Protein AF-A0A352BE02-F1 (afdb_monomer_lite)

Sequence (285 aa):
EEIKTFVRAQKMEMIRLIGDGRITKMGDPVPHNTAPSDVALRLFGINKWANEHKVDIIIHVHFNDSAPRSFWAPGEYNGFTIYTPERQYSNSQASLDIANHVFKRLSKMFPVSNLPGEDQGIVEEQELIAIGSSNTVDGASMLVEYGYIYEPQFRAPAVRAMVLKELAFQTYLGLADFFGESSLVVGPHQSTLLPYSGNSPVSKTTLANTEVLAFQAGLLAKGYYPPENYSRNDCPLSGFFGSCTKTALAEFQREFGINGESGVVGSETRAQLRKLYEPSFVSKI

Foldseek 3Di:
DVLVVLVVVLVVVLVVCVVVVLDPDDDDLADDDDDDPVRLSVLSVVLQVCVVVVPAEAEAEAADAADDDDPVRLHDKKWKAKEAAAPSAQQGPVQVLLVVLLCVLLVLAIDFMPRRSRNVRYHHDQCDSNRQHSNSHNHHYMYMNGIHCSALQNPDVQSVVQVVVFSVLSSVCSNCVSVVNNVVNDDPQSGPLDDQPADDKDAADPHADSNLLSVLVLLSSVPLPQHPPDDCRRPPSNSGRDPRVLNSLVVQCVVVVPPPQRRMCDPVNSVVSNVVRPPPCPPPD

Structure (mmCIF, N/CA/C/O backbone):
data_AF-A0A352BE02-F1
#
_entry.id   AF-A0A352BE02-F1
#
loop_
_atom_site.group_PDB
_atom_site.id
_atom_site.type_symbol
_atom_site.label_atom_id
_atom_site.label_alt_id
_atom_site.label_comp_id
_atom_site.label_asym_id
_atom_site.label_entity_id
_atom_site.label_seq_id
_atom_site.pdbx_PDB_ins_code
_atom_site.Cartn_x
_atom_site.Cartn_y
_atom_site.Cartn_z
_atom_site.occupancy
_atom_site.B_iso_or_equiv
_atom_site.auth_seq_id
_atom_site.auth_comp_id
_atom_site.auth_asym_id
_atom_site.auth_atom_id
_atom_site.pdbx_PDB_model_num
ATOM 1 N N . GLU A 1 1 ? 30.531 7.383 -13.884 1.00 92.75 1 GLU A N 1
ATOM 2 C CA . GLU A 1 1 ? 30.457 7.187 -15.349 1.00 92.75 1 GLU A CA 1
ATOM 3 C C . GLU A 1 1 ? 29.781 5.876 -15.741 1.00 92.75 1 GLU A C 1
ATOM 5 O O . GLU A 1 1 ? 28.883 5.928 -16.567 1.00 92.75 1 GLU A O 1
ATOM 10 N N . GLU A 1 2 ? 30.080 4.740 -15.103 1.00 96.44 2 GLU A N 1
ATOM 11 C CA . GLU A 1 2 ? 29.460 3.440 -15.439 1.00 96.44 2 GLU A CA 1
ATOM 12 C C . GLU A 1 2 ? 27.924 3.437 -15.489 1.00 96.44 2 GLU A C 1
ATOM 14 O O . GLU A 1 2 ? 27.350 2.986 -16.476 1.00 96.44 2 GLU A O 1
ATOM 19 N N . ILE A 1 3 ? 27.247 3.997 -14.475 1.00 97.62 3 ILE A N 1
ATOM 20 C CA . ILE A 1 3 ? 25.774 4.078 -14.458 1.00 97.62 3 ILE A CA 1
ATOM 21 C C . ILE A 1 3 ? 25.261 4.881 -15.663 1.00 97.62 3 ILE A C 1
ATOM 23 O O . ILE A 1 3 ? 24.296 4.486 -16.305 1.00 97.62 3 ILE A O 1
ATOM 27 N N . LYS A 1 4 ? 25.927 5.984 -16.033 1.00 97.56 4 LYS A N 1
ATOM 28 C CA . LYS A 1 4 ? 25.523 6.787 -17.198 1.00 97.56 4 LYS A CA 1
ATOM 29 C C . LYS A 1 4 ? 25.669 5.992 -18.496 1.00 97.56 4 LYS A C 1
ATOM 31 O O . LYS A 1 4 ? 24.807 6.100 -19.363 1.00 97.56 4 LYS A O 1
ATOM 36 N N . THR A 1 5 ? 26.737 5.205 -18.631 1.00 98.12 5 THR A N 1
ATOM 37 C CA . THR A 1 5 ? 26.951 4.324 -19.788 1.00 98.12 5 THR A CA 1
ATOM 38 C C . THR A 1 5 ? 25.873 3.247 -19.870 1.00 98.12 5 THR A C 1
ATOM 40 O O . THR A 1 5 ? 25.283 3.078 -20.933 1.00 98.12 5 THR A O 1
ATOM 43 N N . PHE A 1 6 ? 25.554 2.596 -18.748 1.00 98.00 6 PHE A N 1
ATOM 44 C CA . PHE A 1 6 ? 24.456 1.632 -18.645 1.00 98.00 6 PHE A CA 1
ATOM 45 C C . PHE A 1 6 ? 23.116 2.239 -19.086 1.00 98.00 6 PHE A C 1
ATOM 47 O O . PHE A 1 6 ? 22.461 1.708 -19.979 1.00 98.00 6 PHE A O 1
ATOM 54 N N . VAL A 1 7 ? 22.755 3.409 -18.546 1.00 97.31 7 VAL A N 1
ATOM 55 C CA . VAL A 1 7 ? 21.510 4.110 -18.904 1.00 97.31 7 VAL A CA 1
ATOM 56 C C . VAL A 1 7 ? 21.465 4.460 -20.387 1.00 97.31 7 VAL A C 1
ATOM 58 O O . VAL A 1 7 ? 20.438 4.271 -21.032 1.00 97.31 7 VAL A O 1
ATOM 61 N N . ARG A 1 8 ? 22.567 4.972 -20.951 1.00 97.81 8 ARG A N 1
ATOM 62 C CA . ARG A 1 8 ? 22.637 5.298 -22.384 1.00 97.81 8 ARG A CA 1
ATOM 63 C C . ARG A 1 8 ? 22.448 4.057 -23.248 1.00 97.81 8 ARG A C 1
ATOM 65 O O . ARG A 1 8 ? 21.691 4.126 -24.207 1.00 97.81 8 ARG A O 1
ATOM 72 N N . ALA A 1 9 ? 23.105 2.949 -22.907 1.00 98.12 9 ALA A N 1
ATOM 73 C CA . ALA A 1 9 ? 22.975 1.695 -23.642 1.00 98.12 9 ALA A CA 1
ATOM 74 C C . ALA A 1 9 ? 21.525 1.189 -23.638 1.00 98.12 9 ALA A C 1
ATOM 76 O O . ALA A 1 9 ? 20.971 0.949 -24.707 1.00 98.12 9 ALA A O 1
ATOM 77 N N . GLN A 1 10 ? 20.885 1.137 -22.465 1.00 97.56 10 GLN A N 1
ATOM 78 C CA . GLN A 1 10 ? 19.504 0.659 -22.338 1.00 97.56 10 GLN A CA 1
ATOM 79 C C . GLN A 1 10 ? 18.496 1.568 -23.046 1.00 97.56 10 GLN A C 1
ATOM 81 O O . GLN A 1 10 ? 17.611 1.095 -23.755 1.00 97.56 10 GLN A O 1
ATOM 86 N N . LYS A 1 11 ? 18.669 2.892 -22.959 1.00 96.94 11 LYS A N 1
ATOM 87 C CA . LYS A 1 11 ? 17.822 3.834 -23.704 1.00 96.94 11 LYS A CA 1
ATOM 88 C C . LYS A 1 11 ? 17.999 3.717 -25.218 1.00 96.94 11 LYS A C 1
ATOM 90 O O . LYS A 1 11 ? 17.011 3.808 -25.939 1.00 96.94 11 LYS A O 1
ATOM 95 N N . MET A 1 12 ? 19.224 3.517 -25.712 1.00 98.00 12 MET A N 1
ATOM 96 C CA . MET A 1 12 ? 19.463 3.298 -27.145 1.00 98.00 12 MET A CA 1
ATOM 97 C C . MET A 1 12 ? 18.836 1.989 -27.628 1.00 98.00 12 MET A C 1
ATOM 99 O O . MET A 1 12 ? 18.230 1.974 -28.697 1.00 98.00 12 MET A O 1
ATOM 103 N N . GLU A 1 13 ? 18.929 0.919 -26.837 1.00 97.56 13 GLU A N 1
ATOM 104 C CA . GLU A 1 13 ? 18.277 -0.349 -27.166 1.00 97.56 13 GLU A CA 1
ATOM 105 C C . GLU A 1 13 ? 16.752 -0.211 -27.159 1.00 97.56 13 GLU A C 1
ATOM 107 O O . GLU A 1 13 ? 16.101 -0.647 -28.102 1.00 97.56 13 GLU A O 1
ATOM 112 N N . MET A 1 14 ? 16.171 0.478 -26.173 1.00 97.00 14 MET A N 1
ATOM 113 C CA . MET A 1 14 ? 14.732 0.750 -26.148 1.00 97.00 14 MET A CA 1
ATOM 114 C C . MET A 1 14 ? 14.275 1.556 -27.375 1.00 97.00 14 MET A C 1
ATOM 116 O O . MET A 1 14 ? 13.280 1.207 -28.005 1.00 97.00 14 MET A O 1
ATOM 120 N N . ILE A 1 15 ? 15.030 2.587 -27.780 1.00 97.38 15 ILE A N 1
ATOM 121 C CA . ILE A 1 15 ? 14.758 3.343 -29.017 1.00 97.38 15 ILE A CA 1
ATOM 122 C C . ILE A 1 15 ? 14.768 2.415 -30.237 1.00 97.38 15 ILE A C 1
ATOM 124 O O . ILE A 1 15 ? 13.888 2.523 -31.090 1.00 97.38 15 ILE A O 1
ATOM 128 N N . ARG A 1 16 ? 15.733 1.492 -30.316 1.00 98.19 16 ARG A N 1
ATOM 129 C CA . ARG A 1 16 ? 15.810 0.506 -31.399 1.00 98.19 16 ARG A CA 1
ATOM 130 C C . ARG A 1 16 ? 14.604 -0.436 -31.387 1.00 98.19 16 ARG A C 1
ATOM 132 O O . ARG A 1 16 ? 13.980 -0.620 -32.423 1.00 98.19 16 ARG A O 1
ATOM 139 N N . LEU A 1 17 ? 14.233 -0.980 -30.226 1.00 97.19 17 LEU A N 1
ATOM 140 C CA . LEU A 1 17 ? 13.072 -1.865 -30.074 1.00 97.19 17 LEU A CA 1
ATOM 141 C C . LEU A 1 17 ? 11.760 -1.177 -30.473 1.00 97.19 17 LEU A C 1
ATOM 143 O O . LEU A 1 17 ? 10.910 -1.815 -31.094 1.00 97.19 17 LEU A O 1
ATOM 147 N N . ILE A 1 18 ? 11.614 0.113 -30.161 1.00 96.50 18 ILE A N 1
ATOM 148 C CA . ILE A 1 18 ? 10.473 0.924 -30.599 1.00 96.50 18 ILE A CA 1
ATOM 149 C C . ILE A 1 18 ? 10.510 1.153 -32.114 1.00 96.50 18 ILE A C 1
ATOM 151 O O . ILE A 1 18 ? 9.498 0.968 -32.785 1.00 96.50 18 ILE A O 1
ATOM 155 N N . GLY A 1 19 ? 11.672 1.515 -32.668 1.00 97.19 19 GLY A N 1
ATOM 156 C CA . GLY A 1 19 ? 11.852 1.715 -34.111 1.00 97.19 19 GLY A CA 1
ATOM 157 C C . GLY A 1 19 ? 11.564 0.459 -34.939 1.00 97.19 19 GLY A C 1
ATOM 158 O O . GLY A 1 19 ? 11.000 0.557 -36.026 1.00 97.19 19 GLY A O 1
ATOM 159 N N . ASP A 1 20 ? 11.875 -0.713 -34.386 1.00 97.38 20 ASP A N 1
ATOM 160 C CA . ASP A 1 20 ? 11.613 -2.021 -34.994 1.00 97.38 20 ASP A CA 1
ATOM 161 C C . ASP A 1 20 ? 10.167 -2.513 -34.776 1.00 97.38 20 ASP A C 1
ATOM 163 O O . ASP A 1 20 ? 9.810 -3.601 -35.229 1.00 97.38 20 ASP A O 1
ATOM 167 N N . GLY A 1 21 ? 9.331 -1.763 -34.047 1.00 96.00 21 GLY A N 1
ATOM 168 C CA . GLY A 1 21 ? 7.953 -2.150 -33.723 1.00 96.00 21 GLY A CA 1
ATOM 169 C C . GLY A 1 21 ? 7.837 -3.328 -32.747 1.00 96.00 21 GLY A C 1
ATOM 170 O O . GLY A 1 21 ? 6.772 -3.932 -32.641 1.00 96.00 21 GLY A O 1
ATOM 171 N N . ARG A 1 22 ? 8.920 -3.674 -32.036 1.00 95.62 22 ARG A N 1
ATOM 172 C CA . ARG A 1 22 ? 8.935 -4.744 -31.022 1.00 95.62 22 ARG A CA 1
ATOM 173 C C . ARG A 1 22 ? 8.374 -4.289 -29.679 1.00 95.62 22 ARG A C 1
ATOM 175 O O . ARG A 1 22 ? 7.919 -5.129 -28.912 1.00 95.62 22 ARG A O 1
ATOM 182 N N . ILE A 1 23 ? 8.445 -2.988 -29.400 1.00 95.94 23 ILE A N 1
ATOM 183 C CA . ILE A 1 23 ? 7.837 -2.338 -28.239 1.00 95.94 23 ILE A CA 1
ATOM 184 C C . ILE A 1 23 ? 7.059 -1.119 -28.729 1.00 95.94 23 ILE A C 1
ATOM 186 O O . ILE A 1 23 ? 7.510 -0.381 -29.601 1.00 95.94 23 ILE A O 1
ATOM 190 N N . THR A 1 24 ? 5.891 -0.894 -28.150 1.00 95.56 24 THR A N 1
ATOM 191 C CA . THR A 1 24 ? 5.055 0.279 -28.395 1.00 95.56 24 THR A CA 1
ATOM 192 C C . THR A 1 24 ? 5.055 1.178 -27.170 1.00 95.56 24 THR A C 1
ATOM 194 O O . THR A 1 24 ? 4.962 0.695 -26.039 1.00 95.56 24 THR A O 1
ATOM 197 N N . LYS A 1 25 ? 5.168 2.493 -27.392 1.00 93.06 25 LYS A N 1
ATOM 198 C CA . LYS A 1 25 ? 5.059 3.468 -26.310 1.00 93.06 25 LYS A CA 1
ATOM 199 C C . LYS A 1 25 ? 3.604 3.559 -25.861 1.00 93.06 25 LYS A C 1
ATOM 201 O O . LYS A 1 25 ? 2.735 3.903 -26.662 1.00 93.06 25 LYS A O 1
ATOM 206 N N . MET A 1 26 ? 3.367 3.275 -24.591 1.00 91.56 26 MET A N 1
ATOM 207 C CA . MET A 1 26 ? 2.056 3.380 -23.967 1.00 91.56 26 MET A CA 1
ATOM 208 C C . MET A 1 26 ? 1.836 4.801 -23.436 1.00 91.56 26 MET A C 1
ATOM 210 O O . MET A 1 26 ? 2.786 5.530 -23.140 1.00 91.56 26 MET A O 1
ATOM 214 N N . GLY A 1 27 ? 0.570 5.218 -23.374 1.00 82.56 27 GLY A N 1
ATOM 215 C CA . GLY A 1 27 ? 0.199 6.430 -22.648 1.00 82.56 27 GLY A CA 1
ATOM 216 C C . GLY A 1 27 ? 0.414 6.225 -21.152 1.00 82.56 27 GLY A C 1
ATOM 217 O O . GLY A 1 27 ? 0.233 5.113 -20.664 1.00 82.56 27 GLY A O 1
ATOM 218 N N . ASP A 1 28 ? 0.799 7.291 -20.459 1.00 82.88 28 ASP A N 1
ATOM 219 C CA . ASP A 1 28 ? 0.986 7.278 -19.011 1.00 82.88 28 ASP A CA 1
ATOM 220 C C . ASP A 1 28 ? -0.395 7.220 -18.323 1.00 82.88 28 ASP A C 1
ATOM 222 O O . ASP A 1 28 ? -1.196 8.145 -18.528 1.00 82.88 28 ASP A O 1
ATOM 226 N N . PRO A 1 29 ? -0.733 6.136 -17.597 1.00 82.06 29 PRO A N 1
ATOM 227 C CA . PRO A 1 29 ? -2.024 6.020 -16.932 1.00 82.06 29 PRO A CA 1
ATOM 228 C C . PRO A 1 29 ? -2.157 6.993 -15.754 1.00 82.06 29 PRO A C 1
ATOM 230 O O . PRO A 1 29 ? -3.284 7.370 -15.426 1.00 82.06 29 PRO A O 1
ATOM 233 N N . VAL A 1 30 ? -1.042 7.415 -15.139 1.00 87.81 30 VAL A N 1
ATOM 234 C CA . VAL A 1 30 ? -1.029 8.275 -13.949 1.00 87.81 30 VAL A CA 1
ATOM 235 C C . VAL A 1 30 ? 0.107 9.299 -14.049 1.00 87.81 30 VAL A C 1
ATOM 237 O O . VAL A 1 30 ? 1.267 8.922 -14.050 1.00 87.81 30 VAL A O 1
ATOM 240 N N . PRO A 1 31 ? -0.160 10.618 -14.056 1.00 85.88 3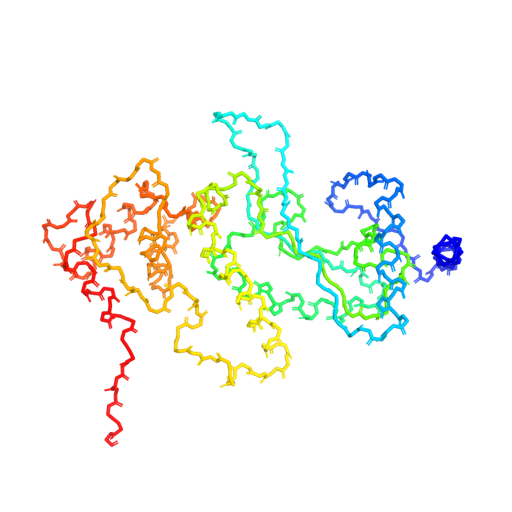1 PRO A N 1
ATOM 241 C CA . PRO A 1 31 ? 0.904 11.609 -14.205 1.00 85.88 31 PRO A CA 1
ATOM 242 C C . PRO A 1 31 ? 1.970 11.544 -13.099 1.00 85.88 31 PRO A C 1
ATOM 244 O O . PRO A 1 31 ? 1.689 11.830 -11.933 1.00 85.88 31 PRO A O 1
ATOM 247 N N . HIS A 1 32 ? 3.223 11.288 -13.484 1.00 86.19 32 HIS A N 1
ATOM 248 C CA . HIS A 1 32 ? 4.361 11.268 -12.558 1.00 86.19 32 HIS A CA 1
ATOM 249 C C . HIS A 1 32 ? 5.182 12.558 -12.575 1.00 86.19 32 HIS A C 1
ATOM 251 O O . HIS A 1 32 ? 5.441 13.171 -13.615 1.00 86.19 32 HIS A O 1
ATOM 257 N N . ASN A 1 33 ? 5.694 12.944 -11.404 1.00 86.50 33 ASN A N 1
ATOM 258 C CA . ASN A 1 33 ? 6.677 14.020 -11.316 1.00 86.50 33 ASN A CA 1
ATOM 259 C C . ASN A 1 33 ? 8.012 13.587 -11.931 1.00 86.50 33 ASN A C 1
ATOM 261 O O . ASN A 1 33 ? 8.505 12.482 -11.706 1.00 86.50 33 ASN A O 1
ATOM 265 N N . THR A 1 34 ? 8.663 14.503 -12.648 1.00 89.88 34 THR A N 1
ATOM 266 C CA . THR A 1 34 ? 10.017 14.250 -13.149 1.00 89.88 34 THR A CA 1
ATOM 267 C C . THR A 1 34 ? 11.005 14.188 -11.984 1.00 89.88 34 THR A C 1
ATOM 269 O O . THR A 1 34 ? 11.184 15.165 -11.255 1.00 89.88 34 THR A O 1
ATOM 272 N N . ALA A 1 35 ? 11.681 13.049 -11.828 1.00 90.44 35 ALA A N 1
ATOM 273 C CA . ALA A 1 35 ? 12.722 12.891 -10.820 1.00 90.44 35 ALA A CA 1
ATOM 274 C C . ALA A 1 35 ? 13.916 13.832 -11.101 1.00 90.44 35 ALA A C 1
ATOM 276 O O . ALA A 1 35 ? 14.366 13.922 -12.251 1.00 90.44 35 ALA A O 1
ATOM 277 N N . PRO A 1 36 ? 14.492 14.486 -10.071 1.00 95.81 36 PRO A N 1
ATOM 278 C CA . PRO A 1 36 ? 15.758 15.200 -10.203 1.00 95.81 36 PRO A CA 1
ATOM 279 C C . PRO A 1 36 ? 16.851 14.306 -10.800 1.00 95.81 36 PRO A C 1
ATOM 281 O O . PRO A 1 36 ? 16.873 13.094 -10.583 1.00 95.81 36 PRO A O 1
ATOM 284 N N . SER A 1 37 ? 17.777 14.893 -11.559 1.00 94.38 37 SER A N 1
ATOM 285 C CA . SER A 1 37 ? 18.753 14.130 -12.349 1.00 94.38 37 SER A CA 1
ATOM 286 C C . SER A 1 37 ? 19.671 13.239 -11.505 1.00 94.38 37 SER A C 1
ATOM 288 O O . SER A 1 37 ? 20.035 12.146 -11.942 1.00 94.38 37 SER A O 1
ATOM 290 N N . ASP A 1 38 ? 20.026 13.665 -10.293 1.00 96.06 38 ASP A N 1
ATOM 291 C CA . ASP A 1 38 ? 20.815 12.873 -9.353 1.00 96.06 38 ASP A CA 1
ATOM 292 C C . ASP A 1 38 ? 20.005 11.711 -8.758 1.00 96.06 38 ASP A C 1
ATOM 294 O O . ASP A 1 38 ? 20.529 10.603 -8.645 1.00 96.06 38 ASP A O 1
ATOM 298 N N . VAL A 1 39 ? 18.722 11.931 -8.449 1.00 95.75 39 VAL A N 1
ATOM 299 C CA . VAL A 1 39 ? 17.790 10.889 -7.990 1.00 95.75 39 VAL A CA 1
ATOM 300 C C . VAL A 1 39 ? 17.576 9.850 -9.086 1.00 95.75 39 VAL A C 1
ATOM 302 O O . VAL A 1 39 ? 17.736 8.658 -8.836 1.00 95.75 39 VAL A O 1
ATOM 305 N N . ALA A 1 40 ? 17.309 10.289 -10.318 1.00 96.75 40 ALA A N 1
ATOM 306 C CA . ALA A 1 40 ? 17.176 9.406 -11.471 1.00 96.75 40 ALA A CA 1
ATOM 307 C C . ALA A 1 40 ? 18.443 8.560 -11.678 1.00 96.75 40 ALA A C 1
ATOM 309 O O . ALA A 1 40 ? 18.358 7.350 -11.878 1.00 96.75 40 ALA A O 1
ATOM 310 N N . LEU A 1 41 ? 19.630 9.171 -11.569 1.00 97.06 41 LEU A N 1
ATOM 311 C CA . LEU A 1 41 ? 20.896 8.447 -11.686 1.00 97.06 41 LEU A CA 1
ATOM 312 C C . LEU A 1 41 ? 21.074 7.406 -10.569 1.00 97.06 41 LEU A C 1
ATOM 314 O O . LEU A 1 41 ? 21.583 6.321 -10.838 1.00 97.06 41 LEU A O 1
ATOM 318 N N . ARG A 1 42 ? 20.646 7.702 -9.335 1.00 97.50 42 ARG A N 1
ATOM 319 C CA . ARG A 1 42 ? 20.666 6.732 -8.226 1.00 97.50 42 ARG A CA 1
ATOM 320 C C . ARG A 1 42 ? 19.701 5.574 -8.463 1.00 97.50 42 ARG A C 1
ATOM 322 O O . ARG A 1 42 ? 20.106 4.438 -8.255 1.00 97.50 42 ARG A O 1
ATOM 329 N N . LEU A 1 43 ? 18.482 5.840 -8.939 1.00 97.56 43 LEU A N 1
ATOM 330 C CA . LEU A 1 43 ? 17.502 4.798 -9.268 1.00 97.56 43 LEU A CA 1
ATOM 331 C C . LEU A 1 43 ? 18.032 3.859 -10.360 1.00 97.56 43 LEU A C 1
ATOM 333 O O . LEU A 1 43 ? 18.053 2.649 -10.171 1.00 97.56 43 LEU A O 1
ATOM 337 N N . PHE A 1 44 ? 18.596 4.399 -11.443 1.00 98.38 44 PHE A N 1
ATOM 338 C CA . PHE A 1 44 ? 19.266 3.561 -12.443 1.00 98.38 44 PHE A CA 1
ATOM 339 C C . PHE A 1 44 ? 20.490 2.820 -11.887 1.00 98.38 44 PHE A C 1
ATOM 341 O O . PHE A 1 44 ? 20.809 1.723 -12.342 1.00 98.38 44 PHE A O 1
ATOM 348 N N . GLY A 1 45 ? 21.188 3.409 -10.914 1.00 98.25 45 GLY A N 1
ATOM 349 C CA . GLY A 1 45 ? 22.266 2.748 -10.185 1.00 98.25 45 GLY A CA 1
ATOM 350 C C . GLY A 1 45 ? 21.784 1.537 -9.388 1.00 98.25 45 GLY A C 1
ATOM 351 O O . GLY A 1 45 ? 22.455 0.510 -9.412 1.00 98.25 45 GLY A O 1
ATOM 352 N N . ILE A 1 46 ? 20.619 1.637 -8.739 1.00 98.12 46 ILE A N 1
ATOM 353 C CA . ILE A 1 46 ? 19.966 0.522 -8.037 1.00 98.12 46 ILE A CA 1
ATOM 354 C C . ILE A 1 46 ? 19.621 -0.587 -9.033 1.00 98.12 46 ILE A C 1
ATOM 356 O O . ILE A 1 46 ? 19.989 -1.732 -8.790 1.00 98.12 46 ILE A O 1
ATOM 360 N N . ASN A 1 47 ? 19.021 -0.248 -10.178 1.00 98.50 47 ASN A N 1
ATOM 361 C CA . ASN A 1 47 ? 18.685 -1.219 -11.225 1.00 98.50 47 ASN A CA 1
ATOM 362 C C . ASN A 1 47 ? 19.932 -1.964 -11.726 1.00 98.50 47 ASN A C 1
ATOM 364 O O . ASN A 1 47 ? 19.975 -3.192 -11.726 1.00 98.50 47 ASN A O 1
ATOM 368 N N . LYS A 1 48 ? 20.992 -1.218 -12.073 1.00 98.38 48 LYS A N 1
ATOM 369 C CA . LYS A 1 48 ? 22.277 -1.799 -12.489 1.00 98.38 48 LYS A CA 1
ATOM 370 C C . LYS A 1 48 ? 22.839 -2.730 -11.414 1.00 98.38 48 LYS A C 1
ATOM 372 O O . LYS A 1 48 ? 23.232 -3.850 -11.723 1.00 98.38 48 LYS A O 1
ATOM 377 N N . TRP A 1 49 ? 22.882 -2.266 -10.165 1.00 98.56 49 TRP A N 1
ATOM 378 C CA . TRP A 1 49 ? 23.409 -3.046 -9.050 1.00 98.56 49 TRP A CA 1
ATOM 379 C C . TRP A 1 49 ? 22.607 -4.335 -8.841 1.00 98.56 49 TRP A C 1
ATOM 381 O O . TRP A 1 49 ? 23.210 -5.393 -8.679 1.00 98.56 49 TRP A O 1
ATOM 391 N N . ALA A 1 50 ? 21.275 -4.267 -8.908 1.00 98.44 50 ALA A N 1
ATOM 392 C CA . ALA A 1 50 ? 20.394 -5.423 -8.772 1.00 98.44 50 ALA A CA 1
ATOM 393 C C . ALA A 1 50 ? 20.683 -6.485 -9.845 1.00 98.44 50 ALA A C 1
ATOM 395 O O . ALA A 1 50 ? 20.851 -7.658 -9.506 1.00 98.44 50 ALA A O 1
ATOM 396 N N . ASN A 1 51 ? 20.844 -6.075 -11.107 1.00 98.38 51 ASN A N 1
ATOM 397 C CA . ASN A 1 51 ? 21.189 -6.989 -12.198 1.00 98.38 51 ASN A CA 1
ATOM 398 C C . ASN A 1 51 ? 22.584 -7.611 -11.995 1.00 98.38 51 ASN A C 1
ATOM 400 O O . ASN A 1 51 ? 22.753 -8.823 -12.125 1.00 98.38 51 ASN A O 1
ATOM 404 N N . GLU A 1 52 ? 23.587 -6.813 -11.607 1.00 98.38 52 GLU A N 1
ATOM 405 C CA . GLU A 1 52 ? 24.958 -7.296 -11.359 1.00 98.38 52 GLU A CA 1
ATOM 406 C C . GLU A 1 52 ? 25.039 -8.314 -10.215 1.00 98.38 52 GLU A C 1
ATOM 408 O O . GLU A 1 52 ? 25.892 -9.204 -10.232 1.00 98.38 52 GLU A O 1
ATOM 413 N N . HIS A 1 53 ? 24.133 -8.205 -9.244 1.00 98.44 53 HIS A N 1
ATOM 414 C CA . HIS A 1 53 ? 24.060 -9.091 -8.084 1.00 98.44 53 HIS A CA 1
ATOM 415 C C . HIS A 1 53 ? 22.989 -10.174 -8.224 1.00 98.44 53 HIS A C 1
ATOM 417 O O . HIS A 1 53 ? 22.804 -10.949 -7.288 1.00 98.44 53 HIS A O 1
ATOM 423 N N . LYS A 1 54 ? 22.329 -10.267 -9.389 1.00 98.00 54 LYS A N 1
ATOM 424 C CA . LYS A 1 54 ? 21.290 -11.263 -9.689 1.00 98.00 54 LYS A CA 1
ATOM 425 C C . LYS A 1 54 ? 20.183 -11.282 -8.630 1.00 98.00 54 LYS A C 1
ATOM 427 O O . LYS A 1 54 ? 19.806 -12.340 -8.140 1.00 98.00 54 LYS A O 1
ATOM 432 N N . VAL A 1 55 ? 19.710 -10.101 -8.241 1.00 98.38 55 VAL A N 1
ATOM 433 C CA . VAL A 1 55 ? 18.590 -9.968 -7.304 1.00 98.38 55 VAL A CA 1
ATOM 434 C C . VAL A 1 55 ? 17.305 -10.438 -7.988 1.00 98.38 55 VAL A C 1
ATOM 436 O O . VAL A 1 55 ? 16.934 -9.898 -9.027 1.00 98.38 55 VAL A O 1
ATOM 439 N N . ASP A 1 56 ? 16.617 -11.415 -7.394 1.00 98.12 56 ASP A N 1
ATOM 440 C CA . ASP A 1 56 ? 15.400 -11.999 -7.974 1.00 98.12 56 ASP A CA 1
ATOM 441 C C . ASP A 1 56 ? 14.179 -11.071 -7.875 1.00 98.12 56 ASP A C 1
ATOM 443 O O . ASP A 1 56 ? 13.377 -11.001 -8.808 1.00 98.12 56 ASP A O 1
ATOM 447 N N . ILE A 1 57 ? 14.027 -10.371 -6.741 1.00 98.12 57 ILE A N 1
ATOM 448 C CA . ILE A 1 57 ? 12.872 -9.513 -6.443 1.00 98.12 57 ILE A CA 1
ATOM 449 C C . ILE A 1 57 ? 13.338 -8.169 -5.870 1.00 98.12 57 ILE A C 1
ATOM 451 O O . ILE A 1 57 ? 14.037 -8.120 -4.856 1.00 98.12 57 ILE A O 1
ATOM 455 N N . ILE A 1 58 ? 12.891 -7.072 -6.482 1.00 98.38 58 ILE A N 1
ATOM 456 C CA . ILE A 1 58 ? 13.124 -5.694 -6.049 1.00 98.38 58 ILE A CA 1
ATOM 457 C C . ILE A 1 58 ? 11.784 -5.070 -5.641 1.00 98.38 58 ILE A C 1
ATOM 459 O O . ILE A 1 58 ? 10.855 -4.980 -6.440 1.00 98.38 58 ILE A O 1
ATOM 463 N N . ILE A 1 59 ? 11.680 -4.604 -4.396 1.00 98.44 59 ILE A N 1
ATOM 464 C CA . ILE A 1 59 ? 10.473 -3.937 -3.890 1.00 98.44 59 ILE A CA 1
ATOM 465 C C . ILE A 1 59 ? 10.828 -2.512 -3.488 1.00 98.44 59 ILE A C 1
ATOM 467 O O . ILE A 1 59 ? 11.531 -2.289 -2.501 1.00 98.44 59 ILE A O 1
ATOM 471 N N . HIS A 1 60 ? 10.310 -1.544 -4.235 1.00 98.44 60 HIS A N 1
ATOM 472 C CA . HIS A 1 60 ? 10.386 -0.136 -3.875 1.00 98.44 60 HIS A CA 1
ATOM 473 C C . HIS A 1 60 ? 9.256 0.208 -2.900 1.00 98.44 60 HIS A C 1
ATOM 475 O O . HIS A 1 60 ? 8.081 -0.002 -3.190 1.00 98.44 60 HIS A O 1
ATOM 481 N N . VAL A 1 61 ? 9.621 0.724 -1.725 1.00 98.00 61 VAL A N 1
ATOM 482 C CA . VAL A 1 61 ? 8.685 1.102 -0.656 1.00 98.00 61 VAL A CA 1
ATOM 483 C C . VAL A 1 61 ? 8.485 2.607 -0.677 1.00 98.00 61 VAL A C 1
ATOM 485 O O . VAL A 1 61 ? 9.427 3.353 -0.406 1.00 98.00 61 VAL A O 1
ATOM 488 N N . HIS A 1 62 ? 7.275 3.043 -1.000 1.00 97.75 62 HIS A N 1
ATOM 489 C CA . HIS A 1 62 ? 6.931 4.447 -1.148 1.00 97.75 62 HIS A CA 1
ATOM 490 C C . HIS A 1 62 ? 5.661 4.813 -0.360 1.00 97.75 62 HIS A C 1
ATOM 492 O O . HIS A 1 62 ? 4.892 3.951 0.077 1.00 97.75 62 HIS A O 1
ATOM 498 N N . PHE A 1 63 ? 5.493 6.117 -0.136 1.00 97.00 63 PHE A N 1
ATOM 499 C CA . PHE A 1 63 ? 4.271 6.726 0.377 1.00 97.00 63 PHE A CA 1
ATOM 500 C C . PHE A 1 63 ? 3.988 7.983 -0.436 1.00 97.00 63 PHE A C 1
ATOM 502 O O . PHE A 1 63 ? 4.858 8.853 -0.559 1.00 97.00 63 PHE A O 1
ATOM 509 N N . ASN A 1 64 ? 2.759 8.091 -0.922 1.00 94.06 64 ASN A N 1
ATOM 510 C CA . ASN A 1 64 ? 2.357 9.110 -1.867 1.00 94.06 64 ASN A CA 1
ATOM 511 C C . ASN A 1 64 ? 2.095 10.451 -1.152 1.00 94.06 64 ASN A C 1
ATOM 513 O O . ASN A 1 64 ? 1.954 10.535 0.075 1.00 94.06 64 ASN A O 1
ATOM 517 N N . ASP A 1 65 ? 2.030 11.532 -1.918 1.00 92.19 65 ASP A N 1
ATOM 518 C CA . ASP A 1 65 ? 1.629 12.859 -1.458 1.00 92.19 65 ASP A CA 1
ATOM 519 C C . ASP A 1 65 ? 0.810 13.540 -2.555 1.00 92.19 65 ASP A C 1
ATOM 521 O O . ASP A 1 65 ? 1.003 13.303 -3.741 1.00 92.19 65 ASP A O 1
ATOM 525 N N . SER A 1 66 ? -0.108 14.413 -2.158 1.00 88.81 66 SER A N 1
ATOM 526 C CA . SER A 1 66 ? -0.925 15.190 -3.086 1.00 88.81 66 SER A CA 1
ATOM 527 C C . SER A 1 66 ? -1.079 16.603 -2.548 1.00 88.81 66 SER A C 1
ATOM 529 O O . SER A 1 66 ? -1.385 16.818 -1.372 1.00 88.81 66 SER A O 1
ATOM 531 N N . ALA A 1 67 ? -0.814 17.572 -3.419 1.00 81.94 67 ALA A N 1
ATOM 532 C CA . ALA A 1 67 ? -0.972 18.990 -3.152 1.00 81.94 67 ALA A CA 1
ATOM 533 C C . ALA A 1 67 ? -2.185 19.534 -3.933 1.00 81.94 67 ALA A C 1
ATOM 535 O O . ALA A 1 67 ? -2.478 19.033 -5.015 1.00 81.94 67 ALA A O 1
ATOM 536 N N . PRO A 1 68 ? -2.842 20.604 -3.453 1.00 81.00 68 PRO A N 1
ATOM 537 C CA . PRO A 1 68 ? -2.553 21.335 -2.223 1.00 81.00 68 PRO A CA 1
ATOM 538 C C . PRO A 1 68 ? -3.047 20.599 -0.972 1.00 81.00 68 PRO A C 1
ATOM 540 O O . PRO A 1 68 ? -4.090 19.956 -0.970 1.00 81.00 68 PRO A O 1
ATOM 543 N N . ARG A 1 69 ? -2.314 20.777 0.130 1.00 78.44 69 ARG A N 1
ATOM 544 C CA . ARG A 1 69 ? -2.702 20.300 1.461 1.00 78.44 69 ARG A CA 1
ATOM 545 C C . ARG A 1 69 ? -2.590 21.421 2.480 1.00 78.44 69 ARG A C 1
ATOM 547 O O . ARG A 1 69 ? -1.711 22.278 2.390 1.00 78.44 69 ARG A O 1
ATOM 554 N N . SER A 1 70 ? -3.483 21.420 3.457 1.00 75.25 70 SER A N 1
ATOM 555 C CA . SER A 1 70 ? -3.471 22.365 4.572 1.00 75.25 70 SER A CA 1
ATOM 556 C C . SER A 1 70 ? -3.789 21.649 5.879 1.00 75.25 70 SER A C 1
ATOM 558 O O . SER A 1 70 ? -4.177 20.483 5.889 1.00 75.25 70 SER A O 1
ATOM 560 N N . PHE A 1 71 ? -3.678 22.360 7.001 1.00 68.06 71 PHE A N 1
ATOM 561 C CA . PHE A 1 71 ? -4.097 21.822 8.297 1.00 68.06 71 PHE A CA 1
ATOM 562 C C . PHE A 1 71 ? -5.566 21.351 8.305 1.00 68.06 71 PHE A C 1
ATOM 564 O O . PHE A 1 71 ? -5.910 20.436 9.046 1.00 68.06 71 PHE A O 1
ATOM 571 N N . TRP A 1 72 ? -6.413 21.947 7.460 1.00 72.19 72 TRP A N 1
ATOM 572 C CA . TRP A 1 72 ? -7.849 21.670 7.374 1.00 72.19 72 TRP A CA 1
ATOM 573 C C . TRP A 1 72 ? -8.229 20.753 6.202 1.00 72.19 72 TRP A C 1
ATOM 575 O O . TRP A 1 72 ? -9.377 20.332 6.112 1.00 72.19 72 TRP A O 1
ATOM 585 N N . ALA A 1 73 ? -7.278 20.449 5.313 1.00 74.50 73 ALA A N 1
ATOM 586 C CA . ALA A 1 73 ? -7.468 19.622 4.124 1.00 74.50 73 ALA A CA 1
ATOM 587 C C . ALA A 1 73 ? -6.233 18.717 3.956 1.00 74.50 73 ALA A C 1
ATOM 589 O O . ALA A 1 73 ? -5.244 19.161 3.367 1.00 74.50 73 ALA A O 1
ATOM 590 N N . PRO A 1 74 ? -6.237 17.503 4.540 1.00 72.94 74 PRO A N 1
ATOM 591 C CA . PRO A 1 74 ? -5.057 16.640 4.592 1.00 72.94 74 PRO A CA 1
ATOM 592 C C . PRO A 1 74 ? -4.549 16.239 3.197 1.00 72.94 74 PRO A C 1
ATOM 594 O O . PRO A 1 74 ? -3.338 16.191 3.014 1.00 72.94 74 PRO A O 1
ATOM 597 N N . GLY A 1 75 ? -5.451 16.077 2.228 1.00 83.56 75 GLY A N 1
ATOM 598 C CA . GLY A 1 75 ? -5.202 15.845 0.803 1.00 83.56 75 GLY A CA 1
ATOM 599 C C . GLY A 1 75 ? -6.415 15.142 0.177 1.00 83.56 75 GLY A C 1
ATOM 600 O O . GLY A 1 75 ? -7.295 14.688 0.909 1.00 83.56 75 GLY A O 1
ATOM 601 N N . GLU A 1 76 ? -6.514 15.135 -1.153 1.00 90.31 76 GLU A N 1
ATOM 602 C CA . GLU A 1 76 ? -7.705 14.647 -1.876 1.00 90.31 76 GLU A CA 1
ATOM 603 C C . GLU A 1 76 ? -7.796 13.115 -1.933 1.00 90.31 76 GLU A C 1
ATOM 605 O O . GLU A 1 76 ? -8.891 12.553 -1.881 1.00 90.31 76 GLU A O 1
ATOM 610 N N . TYR A 1 77 ? -6.647 12.447 -2.004 1.00 94.44 77 TYR A N 1
ATOM 611 C CA . TYR A 1 77 ? -6.568 11.024 -2.308 1.00 94.44 77 TYR A CA 1
ATOM 612 C C . TYR A 1 77 ? -6.152 10.200 -1.087 1.00 94.44 77 TYR A C 1
ATOM 614 O O . TYR A 1 77 ? -5.562 10.706 -0.134 1.00 94.44 77 TYR A O 1
ATOM 622 N N . ASN A 1 78 ? -6.498 8.921 -1.072 1.00 95.62 78 ASN A N 1
ATOM 623 C CA . ASN A 1 78 ? -6.073 7.983 -0.041 1.00 95.62 78 ASN A CA 1
ATOM 624 C C . ASN A 1 78 ? -6.056 6.555 -0.583 1.00 95.62 78 ASN A C 1
ATOM 626 O O . ASN A 1 78 ? -6.746 6.260 -1.556 1.00 95.62 78 ASN A O 1
ATOM 630 N N . GLY A 1 79 ? -5.314 5.679 0.090 1.00 97.38 79 GLY A N 1
ATOM 631 C CA . GLY A 1 79 ? -5.192 4.276 -0.288 1.00 97.38 79 GLY A CA 1
ATOM 632 C C . GLY A 1 79 ? -3.905 3.946 -1.028 1.00 97.38 79 GLY A C 1
ATOM 633 O O . GLY A 1 79 ? -3.131 4.822 -1.406 1.00 97.38 79 GLY A O 1
ATOM 634 N N . PHE A 1 80 ? -3.648 2.647 -1.154 1.00 98.62 80 PHE A N 1
ATOM 635 C CA . PHE A 1 80 ? -2.414 2.114 -1.713 1.00 98.62 80 PHE A CA 1
ATOM 636 C C . PHE A 1 80 ? -2.564 1.770 -3.199 1.00 98.62 80 PHE A C 1
ATOM 638 O O . PHE A 1 80 ? -3.654 1.429 -3.663 1.00 98.62 80 PHE A O 1
ATOM 645 N N . THR A 1 81 ? -1.447 1.782 -3.919 1.00 98.62 81 THR A N 1
ATOM 646 C CA . THR A 1 81 ? -1.338 1.254 -5.284 1.00 98.62 81 THR A CA 1
ATOM 647 C C . THR A 1 81 ? -0.018 0.499 -5.462 1.00 98.62 81 THR A C 1
ATOM 649 O O . THR A 1 81 ? 0.950 0.731 -4.728 1.00 98.62 81 THR A O 1
ATOM 652 N N . ILE A 1 82 ? 0.026 -0.432 -6.414 1.00 98.81 82 ILE A N 1
ATOM 653 C CA . ILE A 1 82 ? 1.224 -1.185 -6.788 1.00 98.81 82 ILE A CA 1
ATOM 654 C C . ILE A 1 82 ? 1.530 -0.937 -8.261 1.00 98.81 82 ILE A C 1
ATOM 656 O O . ILE A 1 82 ? 0.785 -1.347 -9.145 1.00 98.81 82 ILE A O 1
ATOM 660 N N . TYR A 1 83 ? 2.673 -0.329 -8.528 1.00 98.62 83 TYR A N 1
ATOM 661 C CA . TYR A 1 83 ? 3.191 -0.145 -9.870 1.00 98.62 83 TYR A CA 1
ATOM 662 C C . TYR A 1 83 ? 4.056 -1.331 -10.292 1.00 98.62 83 TYR A C 1
ATOM 664 O O . TYR A 1 83 ? 4.935 -1.780 -9.546 1.00 98.62 83 TYR A O 1
ATOM 672 N N . THR A 1 84 ? 3.826 -1.816 -11.508 1.00 98.62 84 THR A N 1
ATOM 673 C CA . THR A 1 84 ? 4.541 -2.937 -12.132 1.00 98.62 84 THR A CA 1
ATOM 674 C C . THR A 1 84 ? 5.058 -2.543 -13.518 1.00 98.62 84 THR A C 1
ATOM 676 O O . THR A 1 84 ? 4.502 -1.631 -14.130 1.00 98.62 84 THR A O 1
ATOM 679 N N . PRO A 1 85 ? 6.149 -3.156 -14.014 1.00 98.31 85 PRO A N 1
ATOM 680 C CA . PRO A 1 85 ? 6.654 -2.877 -15.350 1.00 98.31 85 PRO A CA 1
ATOM 681 C C . PRO A 1 85 ? 5.583 -3.232 -16.380 1.00 98.31 85 PRO A C 1
ATOM 683 O O . PRO A 1 85 ? 4.947 -4.281 -16.267 1.00 98.31 85 PRO A O 1
ATOM 686 N N . GLU A 1 86 ? 5.400 -2.386 -17.389 1.00 96.75 86 GLU A N 1
ATOM 687 C CA . GLU A 1 86 ? 4.430 -2.655 -18.454 1.00 96.75 86 GLU A CA 1
ATOM 688 C C . GLU A 1 86 ? 4.721 -3.985 -19.163 1.00 96.75 86 GLU A C 1
ATOM 690 O O . GLU A 1 86 ? 5.877 -4.358 -19.373 1.00 96.75 86 GLU A O 1
ATOM 695 N N . ARG A 1 87 ? 3.659 -4.708 -19.534 1.00 97.12 87 ARG A N 1
ATOM 696 C CA . ARG A 1 87 ? 3.665 -6.079 -20.090 1.00 97.12 87 ARG A CA 1
ATOM 697 C C . ARG A 1 87 ? 4.641 -6.369 -21.240 1.00 97.12 87 ARG A C 1
ATOM 699 O O . ARG A 1 87 ? 4.896 -7.536 -21.524 1.00 97.12 87 ARG A O 1
ATOM 706 N N . GLN A 1 88 ? 5.165 -5.364 -21.948 1.00 97.00 88 GLN A N 1
ATOM 707 C CA . GLN A 1 88 ? 6.160 -5.570 -23.011 1.00 97.00 88 GLN A CA 1
ATOM 708 C C . GLN A 1 88 ? 7.593 -5.704 -22.468 1.00 97.00 88 GLN A C 1
ATOM 710 O O . GLN A 1 88 ? 8.499 -6.084 -23.215 1.00 97.00 88 GLN A O 1
ATOM 715 N N . TYR A 1 89 ? 7.825 -5.377 -21.195 1.00 97.31 89 TYR A N 1
ATOM 716 C CA . TYR A 1 89 ? 9.138 -5.452 -20.560 1.00 97.31 89 TYR A CA 1
ATOM 717 C C . TYR A 1 89 ? 9.460 -6.864 -20.073 1.00 97.31 89 TYR A C 1
ATOM 719 O O . TYR A 1 89 ? 8.572 -7.646 -19.724 1.00 97.31 89 TYR A O 1
ATOM 727 N N . SER A 1 90 ? 10.752 -7.199 -20.050 1.00 94.88 90 SER A N 1
ATOM 728 C CA . SER A 1 90 ? 11.236 -8.563 -19.792 1.00 94.88 90 SER A CA 1
ATOM 729 C C . SER A 1 90 ? 10.887 -9.096 -18.403 1.00 94.88 90 SER A C 1
ATOM 731 O O . SER A 1 90 ? 10.740 -10.304 -18.239 1.00 94.88 90 SER A O 1
ATOM 733 N N . ASN A 1 91 ? 10.739 -8.212 -17.418 1.00 97.69 91 ASN A N 1
ATOM 734 C CA . ASN A 1 91 ? 10.421 -8.558 -16.035 1.00 97.69 91 ASN A CA 1
ATOM 735 C C . ASN A 1 91 ? 8.921 -8.448 -15.686 1.00 97.69 91 ASN A C 1
ATOM 737 O O . ASN A 1 91 ? 8.538 -8.730 -14.552 1.00 97.69 91 ASN A O 1
ATOM 741 N N . SER A 1 92 ? 8.064 -8.075 -16.641 1.00 98.12 92 SER A N 1
ATOM 742 C CA . SER A 1 92 ? 6.657 -7.722 -16.392 1.00 98.12 92 SER A CA 1
ATOM 743 C C . SER A 1 92 ? 5.799 -8.863 -15.834 1.00 98.12 92 SER A C 1
ATOM 745 O O . SER A 1 92 ? 5.139 -8.683 -14.815 1.00 98.12 92 SER A O 1
ATOM 747 N N . GLN A 1 93 ? 5.828 -10.050 -16.448 1.00 98.00 93 GLN A N 1
ATOM 748 C CA . GLN A 1 93 ? 4.965 -11.169 -16.046 1.00 98.00 93 GLN A CA 1
ATOM 749 C C . GLN A 1 93 ? 5.220 -11.594 -14.593 1.00 98.00 93 GLN A C 1
ATOM 751 O O . GLN A 1 93 ? 4.290 -11.662 -13.794 1.00 98.00 93 GLN A O 1
ATOM 756 N N . ALA A 1 94 ? 6.487 -11.817 -14.230 1.00 98.12 94 ALA A N 1
ATOM 757 C CA . ALA A 1 94 ? 6.855 -12.205 -12.869 1.00 98.12 94 ALA A CA 1
ATOM 758 C C . ALA A 1 94 ? 6.524 -11.098 -11.851 1.00 98.12 94 ALA A C 1
ATOM 760 O O . ALA A 1 94 ? 6.024 -11.388 -10.763 1.00 98.12 94 ALA A O 1
ATOM 761 N N . SER A 1 95 ? 6.754 -9.831 -12.214 1.00 98.75 95 SER A N 1
ATOM 762 C CA . SER A 1 95 ? 6.346 -8.678 -11.407 1.00 98.75 95 SER A CA 1
ATOM 763 C C . SER A 1 95 ? 4.844 -8.643 -11.147 1.00 98.75 95 SER A C 1
ATOM 765 O O . SER A 1 95 ? 4.432 -8.452 -10.003 1.00 98.75 95 SER A O 1
ATOM 767 N N . LEU A 1 96 ? 4.032 -8.825 -12.190 1.00 98.69 96 LEU A N 1
ATOM 768 C CA . LEU A 1 96 ? 2.577 -8.800 -12.098 1.00 98.69 96 LEU A CA 1
ATOM 769 C C . LEU A 1 96 ? 2.055 -9.958 -11.241 1.00 98.69 96 LEU A C 1
ATOM 771 O O . LEU A 1 96 ? 1.189 -9.752 -10.391 1.00 98.69 96 LEU A O 1
ATOM 775 N N . ASP A 1 97 ? 2.605 -11.161 -11.408 1.00 98.38 97 ASP A N 1
ATOM 776 C CA . ASP A 1 97 ? 2.219 -12.326 -10.610 1.00 98.38 97 ASP A CA 1
ATOM 777 C C . ASP A 1 97 ? 2.491 -12.089 -9.115 1.00 98.38 97 ASP A C 1
ATOM 779 O O . ASP A 1 97 ? 1.594 -12.263 -8.287 1.00 98.38 97 ASP A O 1
ATOM 783 N N . ILE A 1 98 ? 3.681 -11.590 -8.760 1.00 98.56 98 ILE A N 1
ATOM 784 C CA . ILE A 1 98 ? 4.019 -11.229 -7.373 1.00 98.56 98 ILE A CA 1
ATOM 785 C C . ILE A 1 98 ? 3.096 -10.118 -6.848 1.00 98.56 98 ILE A C 1
ATOM 787 O O . ILE A 1 98 ? 2.545 -10.231 -5.746 1.00 98.56 98 ILE A O 1
ATOM 791 N N . ALA A 1 99 ? 2.895 -9.057 -7.636 1.00 98.81 99 ALA A N 1
ATOM 792 C CA . ALA A 1 99 ? 2.053 -7.925 -7.264 1.00 98.81 99 ALA A CA 1
ATOM 793 C C . ALA A 1 99 ? 0.604 -8.350 -6.992 1.00 98.81 99 ALA A C 1
ATOM 795 O O . ALA A 1 99 ? 0.020 -7.889 -6.015 1.00 98.81 99 ALA A O 1
ATOM 796 N N . ASN A 1 100 ? 0.042 -9.280 -7.769 1.00 98.69 100 ASN A N 1
ATOM 797 C CA . ASN A 1 100 ? -1.307 -9.811 -7.556 1.00 98.69 100 ASN A CA 1
ATOM 798 C C . ASN A 1 100 ? -1.474 -10.476 -6.181 1.00 98.69 100 ASN A C 1
ATOM 800 O O . ASN A 1 100 ? -2.477 -10.257 -5.491 1.00 98.69 100 ASN A O 1
ATOM 804 N N . HIS A 1 101 ? -0.491 -11.267 -5.744 1.00 98.12 101 HIS A N 1
ATOM 805 C CA . HIS A 1 101 ? -0.531 -11.896 -4.422 1.00 98.12 101 HIS A CA 1
ATOM 806 C C . HIS A 1 101 ? -0.416 -10.868 -3.287 1.00 98.12 101 HIS A C 1
ATOM 808 O O . HIS A 1 101 ? -1.166 -10.937 -2.308 1.00 98.12 101 HIS A O 1
ATOM 814 N N . VAL A 1 102 ? 0.471 -9.881 -3.434 1.00 98.56 102 VAL A N 1
ATOM 815 C CA . VAL A 1 102 ? 0.641 -8.786 -2.465 1.00 98.56 102 VAL A CA 1
ATOM 816 C C . VAL A 1 102 ? -0.608 -7.903 -2.403 1.00 98.56 102 VAL A C 1
ATOM 818 O O . VAL A 1 102 ? -1.132 -7.650 -1.316 1.00 98.56 102 VAL A O 1
ATOM 821 N N . PHE A 1 103 ? -1.164 -7.522 -3.551 1.00 98.75 103 PHE A N 1
ATOM 822 C CA . PHE A 1 103 ? -2.410 -6.767 -3.661 1.00 98.75 103 PHE A CA 1
ATOM 823 C C . PHE A 1 103 ? -3.566 -7.480 -2.959 1.00 98.75 103 PHE A C 1
ATOM 825 O O . PHE A 1 103 ? -4.287 -6.874 -2.164 1.00 98.75 103 PHE A O 1
ATOM 832 N N . LYS A 1 104 ? -3.726 -8.790 -3.181 1.00 97.75 104 LYS A N 1
ATOM 833 C CA . LYS A 1 104 ? -4.772 -9.602 -2.539 1.00 97.75 104 LYS A CA 1
ATOM 834 C C . LYS A 1 104 ? -4.666 -9.618 -1.012 1.00 97.75 104 LYS A C 1
ATOM 836 O O . LYS A 1 104 ? -5.676 -9.812 -0.332 1.00 97.75 104 LYS A O 1
ATOM 841 N N . ARG A 1 105 ? -3.465 -9.452 -0.452 1.00 96.38 105 ARG A N 1
ATOM 842 C CA . ARG A 1 105 ? -3.255 -9.325 0.997 1.00 96.38 105 ARG A CA 1
ATOM 843 C C . ARG A 1 105 ? -3.582 -7.922 1.485 1.00 96.38 105 ARG A C 1
ATOM 845 O O . ARG A 1 105 ? -4.411 -7.779 2.381 1.00 96.38 105 ARG A O 1
ATOM 852 N N . LEU A 1 106 ? -3.003 -6.903 0.855 1.00 98.12 106 LEU A N 1
ATOM 853 C CA . LEU A 1 106 ? -3.188 -5.506 1.249 1.00 98.12 106 LEU A CA 1
ATOM 854 C C . LEU A 1 106 ? -4.654 -5.056 1.129 1.00 98.12 106 LEU A C 1
ATOM 856 O O . LEU A 1 106 ? -5.202 -4.515 2.089 1.00 98.12 106 LEU A O 1
ATOM 860 N N . SER A 1 107 ? -5.329 -5.368 0.018 1.00 97.56 107 SER A N 1
ATOM 861 C CA . SER A 1 107 ? -6.721 -4.959 -0.270 1.00 97.56 107 SER A CA 1
ATOM 862 C C . SER A 1 107 ? -7.769 -5.520 0.700 1.00 97.56 107 SER A C 1
ATOM 864 O O . SER A 1 107 ? -8.876 -4.988 0.806 1.00 97.56 107 SER A O 1
ATOM 866 N N . LYS A 1 108 ? -7.438 -6.566 1.470 1.00 95.06 108 LYS A N 1
ATOM 867 C CA . LYS A 1 108 ? -8.318 -7.058 2.543 1.00 95.06 108 LYS A CA 1
ATOM 868 C C . LYS A 1 108 ? -8.428 -6.066 3.696 1.00 95.06 108 LYS A C 1
ATOM 870 O O . LYS A 1 108 ? -9.457 -6.043 4.376 1.00 95.06 108 LYS A O 1
ATOM 875 N N . MET A 1 109 ? -7.385 -5.270 3.926 1.00 94.81 109 MET A N 1
ATOM 876 C CA . MET A 1 109 ? -7.257 -4.428 5.116 1.00 94.81 109 MET A CA 1
ATOM 877 C C . MET A 1 109 ? -7.170 -2.941 4.815 1.00 94.81 109 MET A C 1
ATOM 879 O O . MET A 1 109 ? -7.716 -2.139 5.570 1.00 94.81 109 MET A O 1
ATOM 883 N N . PHE A 1 110 ? -6.523 -2.579 3.716 1.00 97.62 110 PHE A N 1
ATOM 884 C CA . PHE A 1 110 ? -6.216 -1.201 3.371 1.00 97.62 110 PHE A CA 1
ATOM 885 C C . PHE A 1 110 ? -7.018 -0.757 2.142 1.00 97.62 110 PHE A C 1
ATOM 887 O O . PHE A 1 110 ? -7.350 -1.595 1.297 1.00 97.62 110 PHE A O 1
ATOM 894 N N . PRO A 1 111 ? -7.386 0.533 2.056 1.00 97.19 111 PRO A N 1
ATOM 895 C CA . PRO A 1 111 ? -8.059 1.066 0.879 1.00 97.19 111 PRO A CA 1
ATOM 896 C C . PRO A 1 111 ? -7.157 1.006 -0.349 1.00 97.19 111 PRO A C 1
ATOM 898 O O . PRO A 1 111 ? -5.976 1.318 -0.247 1.00 97.19 111 PRO A O 1
ATOM 901 N N . VAL A 1 112 ? -7.725 0.649 -1.500 1.00 98.31 112 VAL A N 1
ATOM 902 C CA . VAL A 1 112 ? -7.077 0.866 -2.802 1.00 98.31 112 VAL A CA 1
ATOM 903 C C . VAL A 1 112 ? -7.121 2.359 -3.110 1.00 98.31 112 VAL A C 1
ATOM 905 O O . VAL A 1 112 ? -8.079 3.026 -2.715 1.00 98.31 112 VAL A O 1
ATOM 908 N N . SER A 1 113 ? -6.082 2.884 -3.752 1.00 97.75 113 SER A N 1
ATOM 909 C CA . SER A 1 113 ? -6.004 4.302 -4.088 1.00 97.75 113 SER A CA 1
ATOM 910 C C . SER A 1 113 ? -7.221 4.767 -4.887 1.00 97.75 113 SER A C 1
ATOM 912 O O . SER A 1 113 ? -7.708 4.071 -5.777 1.00 97.75 113 SER A O 1
ATOM 914 N N . ASN A 1 114 ? -7.719 5.955 -4.556 1.00 96.31 114 ASN A N 1
ATOM 915 C CA . ASN A 1 114 ? -8.795 6.622 -5.285 1.00 96.31 114 ASN A CA 1
ATOM 916 C C . ASN A 1 114 ? -8.285 7.711 -6.249 1.00 96.31 114 ASN A C 1
ATOM 918 O O . ASN A 1 114 ? -9.096 8.477 -6.774 1.00 96.31 114 ASN A O 1
ATOM 922 N N . LEU A 1 115 ? -6.969 7.801 -6.481 1.00 95.12 115 LEU A N 1
ATOM 923 C CA . LEU A 1 115 ? -6.419 8.632 -7.551 1.00 95.12 115 LEU A CA 1
ATOM 924 C C . LEU A 1 115 ? -6.885 8.086 -8.913 1.00 95.12 115 LEU A C 1
ATOM 926 O O . LEU A 1 115 ? -6.783 6.878 -9.144 1.00 95.12 115 LEU A O 1
ATOM 930 N N . PRO A 1 116 ? -7.382 8.931 -9.839 1.00 94.31 116 PRO A N 1
ATOM 931 C CA . PRO A 1 116 ? -7.751 8.473 -11.173 1.00 94.31 116 PRO A CA 1
ATOM 932 C C . PRO A 1 116 ? -6.588 7.752 -11.869 1.00 94.31 116 PRO A C 1
ATOM 934 O O . PRO A 1 116 ? -5.497 8.307 -11.976 1.00 94.31 116 PRO A O 1
ATOM 937 N N . GLY A 1 117 ? -6.837 6.526 -12.337 1.00 93.50 117 GLY A N 1
ATOM 938 C CA . GLY A 1 117 ? -5.826 5.648 -12.938 1.00 93.50 117 GLY A CA 1
ATOM 939 C C . GLY A 1 117 ? -5.224 4.617 -11.974 1.00 93.50 117 GLY A C 1
ATOM 940 O O . GLY A 1 117 ? -4.622 3.654 -12.438 1.00 93.50 117 GLY A O 1
ATOM 941 N N . GLU 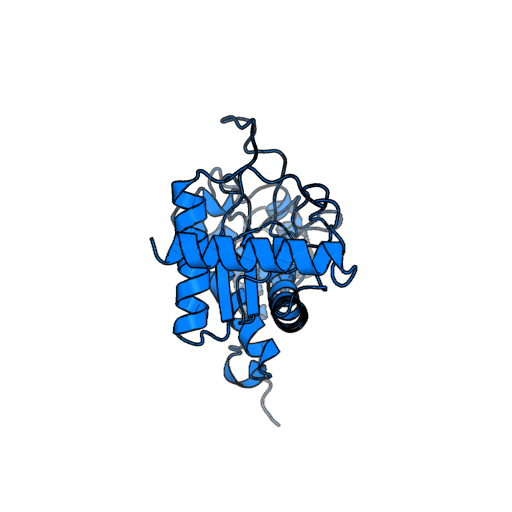A 1 118 ? -5.436 4.756 -10.660 1.00 95.94 118 GLU A N 1
ATOM 942 C CA . GLU A 1 118 ? -4.971 3.805 -9.635 1.00 95.94 118 GLU A CA 1
ATOM 943 C C . GLU A 1 118 ? -6.105 2.958 -9.018 1.00 95.94 118 GLU A C 1
ATOM 945 O O . GLU A 1 118 ? -5.850 2.129 -8.146 1.00 95.94 118 GLU A O 1
ATOM 950 N N . ASP A 1 119 ? -7.352 3.113 -9.470 1.00 90.81 119 ASP A N 1
ATOM 951 C CA . ASP A 1 119 ? -8.554 2.503 -8.874 1.00 90.81 119 ASP A CA 1
ATOM 952 C C . ASP A 1 119 ? -8.606 0.969 -8.999 1.00 90.81 119 ASP A C 1
ATOM 954 O O . ASP A 1 119 ? -9.285 0.291 -8.225 1.00 90.81 119 ASP A O 1
ATOM 958 N N . GLN A 1 120 ? -7.844 0.408 -9.941 1.00 93.31 120 GLN A N 1
ATOM 959 C CA . GLN A 1 120 ? -7.630 -1.037 -10.071 1.00 93.31 120 GLN A CA 1
ATOM 960 C C . GLN A 1 120 ? -6.567 -1.569 -9.093 1.00 93.31 120 GLN A C 1
ATOM 962 O O . GLN A 1 120 ? -6.445 -2.778 -8.898 1.00 93.31 120 GLN A O 1
ATOM 967 N N . GLY A 1 121 ? -5.793 -0.675 -8.473 1.00 97.31 121 GLY A N 1
ATOM 968 C CA . GLY A 1 121 ? -4.801 -0.951 -7.437 1.00 97.31 121 GLY A CA 1
ATOM 969 C C . GLY A 1 121 ? -3.484 -1.571 -7.895 1.00 97.31 121 GLY A C 1
ATOM 970 O O . GLY A 1 121 ? -2.505 -1.490 -7.154 1.00 97.31 121 GLY A O 1
ATOM 971 N N . ILE A 1 122 ? -3.434 -2.156 -9.093 1.00 98.50 122 ILE A N 1
ATOM 972 C CA . ILE A 1 122 ? -2.191 -2.504 -9.787 1.00 98.50 122 ILE A CA 1
ATOM 973 C C . ILE A 1 122 ? -2.153 -1.734 -11.104 1.00 98.50 122 ILE A C 1
ATOM 975 O O . ILE A 1 122 ? -3.101 -1.804 -11.886 1.00 98.50 122 ILE A O 1
ATOM 979 N N . VAL A 1 123 ? -1.057 -1.017 -11.344 1.00 98.00 123 VAL A N 1
ATOM 980 C CA . VAL A 1 123 ? -0.870 -0.162 -12.521 1.00 98.00 123 VAL A CA 1
ATOM 981 C C . VAL A 1 123 ? 0.403 -0.577 -13.257 1.00 98.00 123 VAL A C 1
ATOM 983 O O . VAL A 1 123 ? 1.465 -0.738 -12.656 1.00 98.00 12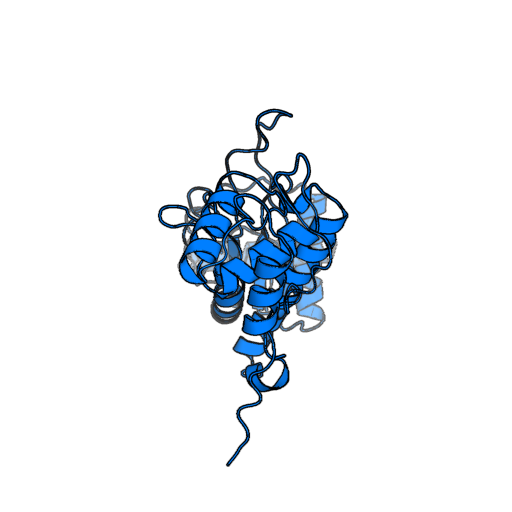3 VAL A O 1
ATOM 986 N N . GLU A 1 124 ? 0.293 -0.784 -14.566 1.00 97.12 124 GLU A N 1
ATOM 987 C CA . GLU A 1 124 ? 1.428 -1.058 -15.451 1.00 97.12 124 GLU A CA 1
ATOM 988 C C . GLU A 1 124 ? 2.078 0.251 -15.917 1.00 97.12 124 GLU A C 1
ATOM 990 O O . GLU A 1 124 ? 1.381 1.159 -16.362 1.00 97.12 124 GLU A O 1
ATOM 995 N N . GLU A 1 125 ? 3.410 0.337 -15.862 1.00 95.50 125 GLU A N 1
ATOM 996 C CA . GLU A 1 125 ? 4.154 1.567 -16.149 1.00 95.50 125 GLU A CA 1
ATOM 997 C C . GLU A 1 125 ? 5.407 1.341 -17.002 1.00 95.50 125 GLU A C 1
ATOM 999 O O . GLU A 1 125 ? 6.203 0.429 -16.761 1.00 95.50 125 GLU A O 1
ATOM 1004 N N . GLN A 1 126 ? 5.618 2.218 -17.991 1.00 95.75 126 GLN A N 1
ATOM 1005 C CA . GLN A 1 126 ? 6.798 2.173 -18.870 1.00 95.75 126 GLN A CA 1
ATOM 1006 C C . GLN A 1 126 ? 7.929 3.106 -18.427 1.00 95.75 126 GLN A C 1
ATOM 1008 O O . GLN A 1 126 ? 9.098 2.823 -18.717 1.00 95.75 126 GLN A O 1
ATOM 1013 N N . GLU A 1 127 ? 7.602 4.214 -17.758 1.00 94.44 127 GLU A N 1
ATOM 1014 C CA . GLU A 1 127 ? 8.534 5.329 -17.532 1.00 94.44 127 GLU A CA 1
ATOM 1015 C C . GLU A 1 127 ? 9.116 5.351 -16.105 1.00 94.44 127 GLU A C 1
ATOM 1017 O O . GLU A 1 127 ? 10.177 5.945 -15.871 1.00 94.44 127 GLU A O 1
ATOM 1022 N N . LEU A 1 128 ? 8.500 4.638 -15.152 1.00 96.25 128 LEU A N 1
ATOM 1023 C CA . LEU A 1 128 ? 8.986 4.546 -13.775 1.00 96.25 128 LEU A CA 1
ATOM 1024 C C . LEU A 1 128 ? 10.338 3.819 -13.692 1.00 96.25 128 LEU A C 1
ATOM 1026 O O . LEU A 1 128 ? 10.451 2.607 -13.875 1.00 96.25 128 LEU A O 1
ATOM 1030 N N . ILE A 1 129 ? 11.392 4.574 -13.364 1.00 97.44 129 ILE A N 1
ATOM 1031 C CA . ILE A 1 129 ? 12.766 4.048 -13.278 1.00 97.44 129 ILE A CA 1
ATOM 1032 C C . ILE A 1 129 ? 12.864 2.922 -12.245 1.00 97.44 129 ILE A C 1
ATOM 1034 O O . ILE A 1 129 ? 13.523 1.921 -12.503 1.00 97.44 129 ILE A O 1
ATOM 1038 N N . ALA A 1 130 ? 12.183 3.065 -11.106 1.00 96.81 130 ALA A N 1
ATOM 1039 C CA . ALA A 1 130 ? 12.210 2.114 -9.994 1.00 96.81 130 ALA A CA 1
ATOM 1040 C C . ALA A 1 130 ? 11.807 0.679 -10.380 1.00 96.81 130 ALA A C 1
ATOM 1042 O O . ALA A 1 130 ? 12.287 -0.279 -9.789 1.00 96.81 130 ALA A O 1
ATOM 1043 N N . ILE A 1 131 ? 10.949 0.519 -11.386 1.00 97.69 131 ILE A N 1
ATOM 1044 C CA . ILE A 1 131 ? 10.463 -0.793 -11.834 1.00 97.69 131 ILE A CA 1
ATOM 1045 C C . ILE A 1 131 ? 11.054 -1.200 -13.190 1.00 97.69 131 ILE A C 1
ATOM 1047 O O . ILE A 1 131 ? 10.551 -2.095 -13.857 1.00 97.69 131 ILE A O 1
ATOM 1051 N N . GLY A 1 132 ? 12.137 -0.543 -13.609 1.00 97.25 132 GLY A N 1
ATOM 1052 C CA . GLY A 1 132 ? 12.901 -0.965 -14.777 1.00 97.25 132 GLY A CA 1
ATOM 1053 C C . GLY A 1 132 ? 12.559 -0.259 -16.080 1.00 97.25 132 GLY A C 1
ATOM 1054 O O . GLY A 1 132 ? 12.685 -0.878 -17.137 1.00 97.25 132 GLY A O 1
ATOM 1055 N N . SER A 1 133 ? 12.214 1.036 -16.047 1.00 96.19 133 SER A N 1
ATOM 1056 C CA . SER A 1 133 ? 12.038 1.816 -17.283 1.00 96.19 133 SER A CA 1
ATOM 1057 C C . SER A 1 133 ? 13.185 1.611 -18.277 1.00 96.19 133 SER A C 1
ATOM 1059 O O . SER A 1 133 ? 14.356 1.517 -17.896 1.00 96.19 133 SER A O 1
ATOM 1061 N N . SER A 1 134 ? 12.845 1.519 -19.567 1.00 96.19 134 SER A N 1
ATOM 1062 C CA . SER A 1 134 ? 13.783 1.131 -20.635 1.00 96.19 134 SER A CA 1
ATOM 1063 C C . SER A 1 134 ? 14.407 -0.270 -20.469 1.00 96.19 134 SER A C 1
ATOM 1065 O O . SER A 1 134 ? 15.571 -0.439 -20.820 1.00 96.19 134 SER A O 1
ATOM 1067 N N . ASN A 1 135 ? 13.668 -1.261 -19.942 1.00 96.19 135 ASN A N 1
ATOM 1068 C CA . ASN A 1 135 ? 14.172 -2.621 -19.662 1.0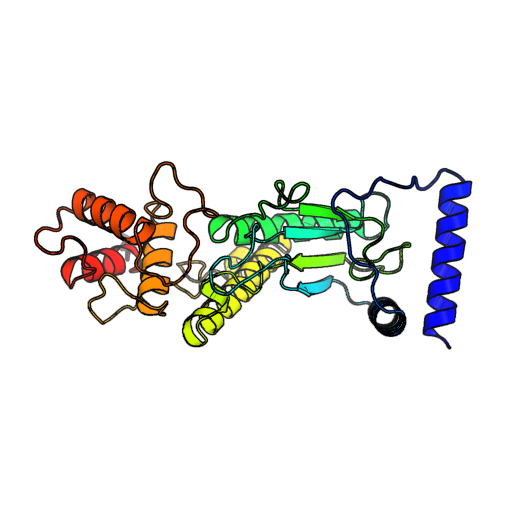0 96.19 135 ASN A CA 1
ATOM 1069 C C . ASN A 1 135 ? 15.464 -2.615 -18.819 1.00 96.19 135 ASN A C 1
ATOM 1071 O O . ASN A 1 135 ? 16.433 -3.314 -19.109 1.00 96.19 135 ASN A O 1
ATOM 1075 N N . THR A 1 136 ? 15.515 -1.770 -17.786 1.00 97.81 136 THR A N 1
ATOM 1076 C CA . THR A 1 136 ? 16.733 -1.613 -16.970 1.00 97.81 136 THR A CA 1
ATOM 1077 C C . THR A 1 136 ? 16.830 -2.582 -15.795 1.00 97.81 136 THR A C 1
ATOM 1079 O O . THR A 1 136 ? 17.878 -2.614 -15.156 1.00 97.81 136 THR A O 1
ATOM 1082 N N . VAL A 1 137 ? 15.795 -3.374 -15.507 1.00 97.88 137 VAL A N 1
ATOM 1083 C CA . VAL A 1 137 ? 15.789 -4.370 -14.424 1.00 97.88 137 VAL A CA 1
ATOM 1084 C C . VAL A 1 137 ? 15.477 -5.747 -15.004 1.00 97.88 137 VAL A C 1
ATOM 1086 O O . VAL A 1 137 ? 14.508 -5.897 -15.746 1.00 97.88 137 VAL A O 1
ATOM 1089 N N . ASP A 1 138 ? 16.296 -6.740 -14.654 1.00 97.31 138 ASP A N 1
ATOM 1090 C CA . ASP A 1 138 ? 16.133 -8.119 -15.135 1.00 97.31 138 ASP A CA 1
ATOM 1091 C C . ASP A 1 138 ? 15.214 -8.943 -14.214 1.00 97.31 138 ASP A C 1
ATOM 1093 O O . ASP A 1 138 ? 14.404 -9.738 -14.688 1.00 97.31 138 ASP A O 1
ATOM 1097 N N . GLY A 1 139 ? 15.340 -8.749 -12.895 1.00 97.50 139 GLY A N 1
ATOM 1098 C CA . GLY A 1 139 ? 14.523 -9.413 -11.875 1.00 97.50 139 GLY A CA 1
ATOM 1099 C C . GLY A 1 139 ? 13.103 -8.852 -11.780 1.00 97.50 139 GLY A C 1
ATOM 1100 O O . GLY A 1 139 ? 12.797 -7.776 -12.302 1.00 97.50 139 GLY A O 1
ATOM 1101 N N . ALA A 1 140 ? 12.225 -9.559 -11.069 1.00 98.44 140 ALA A N 1
ATOM 1102 C CA . ALA A 1 140 ? 10.894 -9.040 -10.791 1.00 98.44 140 ALA A CA 1
ATOM 1103 C C . ALA A 1 140 ? 11.008 -7.763 -9.948 1.00 98.44 140 ALA A C 1
ATOM 1105 O O . ALA A 1 140 ? 11.722 -7.716 -8.949 1.00 98.44 140 ALA A O 1
ATOM 1106 N N . SER A 1 141 ? 10.297 -6.714 -10.336 1.00 98.56 141 SER A N 1
ATOM 1107 C CA . SER A 1 141 ? 10.267 -5.448 -9.606 1.00 98.56 141 SER A CA 1
ATOM 1108 C C . SER A 1 141 ? 8.864 -4.891 -9.461 1.00 98.56 141 SER A C 1
ATOM 1110 O O . SER A 1 141 ? 8.081 -4.940 -10.407 1.00 98.56 141 SER A O 1
ATOM 1112 N N . MET A 1 142 ? 8.575 -4.296 -8.312 1.00 98.62 142 MET A N 1
ATOM 1113 C CA . MET A 1 142 ? 7.366 -3.508 -8.094 1.00 98.62 142 MET A CA 1
ATOM 1114 C C . MET A 1 142 ? 7.670 -2.290 -7.224 1.00 98.62 142 MET A C 1
ATOM 1116 O O . MET A 1 142 ? 8.606 -2.304 -6.419 1.00 98.62 142 MET A O 1
ATOM 1120 N N . LEU A 1 143 ? 6.856 -1.250 -7.363 1.00 98.69 143 LEU A N 1
ATOM 1121 C CA . LEU A 1 143 ? 6.845 -0.098 -6.470 1.00 98.69 143 LEU A CA 1
ATOM 1122 C C . LEU A 1 143 ? 5.492 -0.050 -5.778 1.00 98.69 143 LEU A C 1
ATOM 1124 O O . LEU A 1 143 ? 4.461 -0.013 -6.435 1.00 98.69 143 LEU A O 1
ATOM 1128 N N . VAL A 1 144 ? 5.498 -0.067 -4.449 1.00 98.75 144 VAL A N 1
ATOM 1129 C CA . VAL A 1 144 ? 4.278 0.000 -3.647 1.00 98.75 144 VAL A CA 1
ATOM 1130 C C . VAL A 1 144 ? 4.190 1.382 -3.024 1.00 98.75 144 VAL A C 1
ATOM 1132 O O . VAL A 1 144 ? 4.992 1.720 -2.150 1.00 98.75 144 VAL A O 1
ATOM 1135 N N . GLU A 1 145 ? 3.199 2.154 -3.451 1.00 98.38 145 GLU A N 1
ATOM 1136 C CA . GLU A 1 145 ? 2.745 3.336 -2.729 1.00 98.38 145 GLU A CA 1
ATOM 1137 C C . GLU A 1 145 ? 1.774 2.851 -1.652 1.00 98.38 145 GLU A C 1
ATOM 1139 O O . GLU A 1 145 ? 0.634 2.511 -1.947 1.00 98.38 145 GLU A O 1
ATOM 1144 N N . TYR A 1 146 ? 2.215 2.760 -0.395 1.00 98.56 146 TYR A N 1
ATOM 1145 C CA . TYR A 1 146 ? 1.431 2.138 0.687 1.00 98.56 146 TYR A CA 1
ATOM 1146 C C . TYR A 1 146 ? 0.264 2.995 1.215 1.00 98.56 146 TYR A C 1
ATOM 1148 O O . TYR A 1 146 ? -0.433 2.592 2.151 1.00 98.56 146 TYR A O 1
ATOM 1156 N N . GLY A 1 147 ? 0.078 4.186 0.655 1.00 97.38 147 GLY A N 1
ATOM 1157 C CA . GLY A 1 147 ? -0.862 5.205 1.106 1.00 97.38 147 GLY A CA 1
ATOM 1158 C C . GLY A 1 147 ? -0.242 6.593 1.038 1.00 97.38 147 GLY A C 1
ATOM 1159 O O . GLY A 1 147 ? 0.937 6.747 0.720 1.00 97.38 147 GLY A O 1
ATOM 1160 N N . TYR A 1 148 ? -1.020 7.609 1.388 1.00 96.25 148 TYR A N 1
ATOM 1161 C CA . TYR A 1 148 ? -0.599 9.001 1.363 1.00 96.25 148 TYR A CA 1
ATOM 1162 C C . TYR A 1 148 ? -0.101 9.451 2.734 1.00 96.25 148 TYR A C 1
ATOM 1164 O O . TYR A 1 148 ? -0.736 9.209 3.758 1.00 96.25 148 TYR A O 1
ATOM 1172 N N . ILE A 1 149 ? 1.014 10.182 2.781 1.00 94.62 149 ILE A N 1
ATOM 1173 C CA . ILE A 1 149 ? 1.702 10.564 4.032 1.00 94.62 149 ILE A CA 1
ATOM 1174 C C . ILE A 1 149 ? 0.845 11.366 5.028 1.00 94.62 149 ILE A C 1
ATOM 1176 O O . ILE A 1 149 ? 1.201 11.500 6.203 1.00 94.62 149 ILE A O 1
ATOM 1180 N N . TYR A 1 150 ? -0.261 11.948 4.569 1.00 93.00 150 TYR A N 1
ATOM 1181 C CA . TYR A 1 150 ? -1.194 12.714 5.387 1.00 93.00 150 TYR A CA 1
ATOM 1182 C C . TYR A 1 150 ? -2.352 11.887 5.954 1.00 93.00 150 TYR A C 1
ATOM 1184 O O . TYR A 1 150 ? -3.068 12.395 6.822 1.00 93.00 150 TYR A O 1
ATOM 1192 N N . GLU A 1 151 ? -2.533 10.639 5.515 1.00 92.94 151 GLU A N 1
ATOM 1193 C CA . GLU A 1 151 ? -3.587 9.767 6.025 1.00 92.94 151 GLU A CA 1
ATOM 1194 C C . GLU A 1 151 ? -3.441 9.539 7.539 1.00 92.94 151 GLU A C 1
ATOM 1196 O O . GLU A 1 151 ? -2.322 9.441 8.064 1.00 92.94 151 GLU A O 1
ATOM 1201 N N . PRO A 1 152 ? -4.560 9.465 8.282 1.00 89.88 152 PRO A N 1
ATOM 1202 C CA . PRO A 1 152 ? -4.561 9.534 9.743 1.00 89.88 152 PRO A CA 1
ATOM 1203 C C . PRO A 1 152 ? -3.683 8.470 10.415 1.00 89.88 152 PRO A C 1
ATOM 1205 O O . PRO A 1 152 ? -3.012 8.763 11.410 1.00 89.88 152 PRO A O 1
ATOM 1208 N N . GLN A 1 153 ? -3.618 7.266 9.848 1.00 93.00 153 GLN A N 1
ATOM 1209 C CA . GLN A 1 153 ? -2.811 6.164 10.358 1.00 93.00 153 GLN A CA 1
ATOM 1210 C C . GLN A 1 153 ? -1.299 6.421 10.314 1.00 93.00 153 GLN A C 1
ATOM 1212 O O . GLN A 1 153 ? -0.559 5.837 11.103 1.00 93.00 153 GLN A O 1
ATOM 1217 N N . PHE A 1 154 ? -0.823 7.335 9.463 1.00 94.56 154 PHE A N 1
ATOM 1218 C CA . PHE A 1 154 ? 0.596 7.694 9.368 1.00 94.56 154 PHE A CA 1
ATOM 1219 C C . PHE A 1 154 ? 0.963 8.938 10.195 1.00 94.56 154 PHE A C 1
ATOM 1221 O O . PHE A 1 154 ? 2.138 9.303 10.310 1.00 94.56 154 PHE A O 1
ATOM 1228 N N . ARG A 1 155 ? -0.022 9.594 10.820 1.00 91.50 155 ARG A N 1
ATOM 1229 C CA . ARG A 1 155 ? 0.176 10.854 11.556 1.00 91.50 155 ARG A CA 1
ATOM 1230 C C . ARG A 1 155 ? 0.571 10.632 13.015 1.00 91.50 155 ARG A C 1
ATOM 1232 O O . ARG A 1 155 ? 1.471 11.307 13.510 1.00 91.50 155 ARG A O 1
ATOM 1239 N N . ALA A 1 156 ? -0.077 9.693 13.707 1.00 91.88 156 ALA A N 1
ATOM 1240 C CA . ALA A 1 156 ? 0.201 9.406 15.115 1.00 91.88 156 ALA A CA 1
ATOM 1241 C C . ALA A 1 156 ? 1.356 8.390 15.249 1.00 91.88 156 ALA A C 1
ATOM 1243 O O . ALA A 1 156 ? 1.211 7.273 14.758 1.00 91.88 156 ALA A O 1
ATOM 1244 N N . PRO A 1 157 ? 2.480 8.704 15.932 1.00 95.19 157 PRO A N 1
ATOM 1245 C CA . PRO A 1 157 ? 3.675 7.850 15.922 1.00 95.19 157 PRO A CA 1
ATOM 1246 C C . PRO A 1 157 ? 3.447 6.389 16.338 1.00 95.19 157 PRO A C 1
ATOM 1248 O O . PRO A 1 157 ? 3.949 5.486 15.674 1.00 95.19 157 PRO A O 1
ATOM 1251 N N . ALA A 1 158 ? 2.670 6.149 17.400 1.00 94.00 158 ALA A N 1
ATOM 1252 C CA . ALA A 1 158 ? 2.397 4.797 17.893 1.00 94.00 158 ALA A CA 1
ATOM 1253 C C . ALA A 1 158 ? 1.505 3.987 16.932 1.00 94.00 158 ALA A C 1
ATOM 1255 O O . ALA A 1 158 ? 1.774 2.817 16.673 1.00 94.00 158 ALA A O 1
ATOM 1256 N N . VAL A 1 159 ? 0.482 4.629 16.358 1.00 95.81 159 VAL A N 1
ATOM 1257 C CA . VAL A 1 159 ? -0.404 4.031 15.343 1.00 95.81 159 VAL A CA 1
ATOM 1258 C C . VAL A 1 159 ? 0.386 3.743 14.070 1.00 95.81 159 VAL A C 1
ATOM 1260 O O . VAL A 1 159 ? 0.352 2.619 13.578 1.00 95.81 159 VAL A O 1
ATOM 1263 N N . ARG A 1 160 ? 1.180 4.715 13.600 1.00 97.00 160 ARG A N 1
ATOM 1264 C CA . ARG A 1 160 ? 2.050 4.574 12.430 1.00 97.00 160 ARG A CA 1
ATOM 1265 C C . ARG A 1 160 ? 2.978 3.378 12.573 1.00 97.00 160 ARG A C 1
ATOM 1267 O O . ARG A 1 160 ? 3.088 2.598 11.639 1.00 97.00 160 ARG A O 1
ATOM 1274 N N . ALA A 1 161 ? 3.627 3.205 13.724 1.00 97.31 161 ALA A N 1
ATOM 1275 C CA . ALA A 1 161 ? 4.523 2.072 13.943 1.00 97.31 161 ALA A CA 1
ATOM 1276 C C . ALA A 1 161 ? 3.807 0.717 13.777 1.00 97.31 161 ALA A C 1
ATOM 1278 O O . ALA A 1 161 ? 4.351 -0.188 13.146 1.00 97.31 161 ALA A O 1
ATOM 1279 N N . MET A 1 162 ? 2.579 0.586 14.292 1.00 96.50 162 MET A N 1
ATOM 1280 C CA . MET A 1 162 ? 1.785 -0.638 14.138 1.00 96.50 162 MET A CA 1
ATOM 1281 C C . MET A 1 162 ? 1.302 -0.843 12.702 1.00 96.50 162 MET A C 1
ATOM 1283 O O . MET A 1 162 ? 1.390 -1.954 12.191 1.00 96.50 162 MET A O 1
ATOM 1287 N N . VAL A 1 163 ? 0.847 0.215 12.030 1.00 97.56 163 VAL A N 1
ATOM 1288 C CA . VAL A 1 163 ? 0.388 0.115 10.639 1.00 97.56 163 VAL A CA 1
ATOM 1289 C C . VAL A 1 163 ? 1.535 -0.198 9.685 1.00 97.56 163 VAL A C 1
ATOM 1291 O O . VAL A 1 163 ? 1.377 -1.066 8.840 1.00 97.56 163 VAL A O 1
ATOM 1294 N N . LEU A 1 164 ? 2.711 0.416 9.842 1.00 98.06 164 LEU A N 1
ATOM 1295 C CA . LEU A 1 164 ? 3.883 0.073 9.028 1.00 98.06 164 LEU A CA 1
ATOM 1296 C C . LEU A 1 164 ? 4.295 -1.392 9.213 1.00 98.06 164 LEU A C 1
ATOM 1298 O O . LEU A 1 164 ? 4.629 -2.064 8.240 1.00 98.06 164 LEU A O 1
ATOM 1302 N N . LYS A 1 165 ? 4.231 -1.900 10.451 1.00 97.44 165 LYS A N 1
ATOM 1303 C CA . LYS A 1 165 ? 4.470 -3.318 10.735 1.00 97.44 165 LYS A CA 1
ATOM 1304 C C . LYS A 1 165 ? 3.432 -4.210 10.050 1.00 97.44 165 LYS A C 1
ATOM 1306 O O . LYS A 1 165 ? 3.807 -5.234 9.487 1.00 97.44 165 LYS A O 1
ATOM 1311 N N . GLU A 1 166 ? 2.161 -3.817 10.070 1.00 97.19 166 GLU A N 1
ATOM 1312 C CA . GLU A 1 166 ? 1.090 -4.563 9.411 1.00 97.19 166 GLU A CA 1
ATOM 1313 C C . GLU A 1 166 ? 1.236 -4.566 7.888 1.00 97.19 166 GLU A C 1
ATOM 1315 O O . GLU A 1 166 ? 1.155 -5.628 7.284 1.00 97.19 166 GLU A O 1
ATOM 1320 N N . LEU A 1 167 ? 1.512 -3.416 7.266 1.00 98.44 167 LEU A N 1
ATOM 1321 C CA . LEU A 1 167 ? 1.752 -3.305 5.824 1.00 98.44 167 LEU A CA 1
ATOM 1322 C C . LEU A 1 167 ? 2.920 -4.202 5.396 1.00 98.44 167 LEU A C 1
ATOM 1324 O O . LEU A 1 167 ? 2.778 -4.998 4.472 1.00 98.44 167 LEU A O 1
ATOM 1328 N N . ALA A 1 168 ? 4.041 -4.149 6.123 1.00 97.88 168 ALA A N 1
ATOM 1329 C CA . ALA A 1 168 ? 5.188 -5.018 5.869 1.00 97.88 168 ALA A CA 1
ATOM 1330 C C . ALA A 1 168 ? 4.834 -6.507 6.022 1.00 97.88 168 ALA A C 1
ATOM 1332 O O . ALA A 1 168 ? 5.251 -7.330 5.208 1.00 97.88 168 ALA A O 1
ATOM 1333 N N . PHE A 1 169 ? 4.045 -6.857 7.042 1.00 96.12 169 PHE A N 1
ATOM 1334 C CA . PHE A 1 169 ? 3.609 -8.232 7.263 1.00 96.12 169 PHE A CA 1
ATOM 1335 C C . PHE A 1 169 ? 2.671 -8.729 6.159 1.00 96.12 169 PHE A C 1
ATOM 1337 O O . PHE A 1 169 ? 2.854 -9.840 5.673 1.00 96.12 169 PHE A O 1
ATOM 1344 N N . GLN A 1 170 ? 1.716 -7.912 5.707 1.00 96.69 170 GLN A N 1
ATOM 1345 C CA . GLN A 1 170 ? 0.823 -8.276 4.604 1.00 96.69 170 GLN A CA 1
ATOM 1346 C C . GLN A 1 170 ? 1.581 -8.423 3.279 1.00 96.69 170 GLN A C 1
ATOM 1348 O O . GLN A 1 170 ? 1.305 -9.358 2.527 1.00 96.69 170 GLN A O 1
ATOM 1353 N N . THR A 1 171 ? 2.583 -7.579 3.020 1.00 97.75 171 THR A N 1
ATOM 1354 C CA . THR A 1 171 ? 3.480 -7.743 1.865 1.00 97.75 171 THR A CA 1
ATOM 1355 C C . THR A 1 171 ? 4.267 -9.045 1.949 1.00 97.75 171 THR A C 1
ATOM 1357 O O . THR A 1 171 ? 4.316 -9.797 0.979 1.00 97.75 171 THR A O 1
ATOM 1360 N N . TYR A 1 172 ? 4.821 -9.366 3.119 1.00 95.31 172 TYR A N 1
ATOM 1361 C CA . TYR A 1 172 ? 5.496 -10.641 3.352 1.00 95.31 172 TYR A CA 1
ATOM 1362 C C . TYR A 1 172 ? 4.567 -11.846 3.136 1.00 95.31 172 TYR A C 1
ATOM 1364 O O . TYR A 1 172 ? 4.953 -12.791 2.452 1.00 95.31 172 TYR A O 1
ATOM 1372 N N . LEU A 1 173 ? 3.330 -11.803 3.644 1.00 94.19 173 LEU A N 1
ATOM 1373 C CA . LEU A 1 173 ? 2.340 -12.851 3.387 1.00 94.19 173 LEU A CA 1
ATOM 1374 C C . LEU A 1 173 ? 2.013 -12.983 1.895 1.00 94.19 173 LEU A C 1
ATOM 1376 O O . LEU A 1 173 ? 1.793 -14.094 1.424 1.00 94.19 173 LEU A O 1
ATOM 1380 N N . GLY A 1 174 ? 1.993 -11.878 1.147 1.00 95.75 174 GLY A N 1
ATOM 1381 C CA . GLY A 1 174 ? 1.790 -11.899 -0.302 1.00 95.75 174 GLY A CA 1
ATOM 1382 C C . GLY A 1 174 ? 2.926 -12.617 -1.025 1.00 95.75 174 GLY A C 1
ATOM 1383 O O . GLY A 1 174 ? 2.679 -13.471 -1.870 1.00 95.75 174 GLY A O 1
ATOM 1384 N N . LEU A 1 175 ? 4.171 -12.345 -0.634 1.00 95.62 175 LEU A N 1
ATOM 1385 C CA . LEU A 1 175 ? 5.336 -13.064 -1.156 1.00 95.62 175 LEU A CA 1
ATOM 1386 C C . LEU A 1 175 ? 5.287 -14.555 -0.795 1.00 95.62 175 LEU A C 1
ATOM 1388 O O . LEU A 1 175 ? 5.488 -15.402 -1.659 1.00 95.62 175 LEU A O 1
ATOM 1392 N N . ALA A 1 176 ? 4.963 -14.890 0.455 1.00 93.62 176 ALA A N 1
ATOM 1393 C CA . ALA A 1 176 ? 4.823 -16.280 0.885 1.00 93.62 176 ALA A CA 1
ATOM 1394 C C . ALA A 1 176 ? 3.710 -17.013 0.115 1.00 93.62 176 ALA A C 1
ATOM 1396 O O . ALA A 1 176 ? 3.871 -18.179 -0.243 1.00 93.62 176 ALA A O 1
ATOM 1397 N N . ASP A 1 177 ? 2.592 -16.340 -0.178 1.00 93.19 177 ASP A N 1
ATOM 1398 C CA . ASP A 1 177 ? 1.523 -16.901 -1.007 1.00 93.19 177 ASP A CA 1
ATOM 1399 C C . ASP A 1 177 ? 1.995 -17.185 -2.436 1.00 93.19 177 ASP A C 1
ATOM 1401 O O . ASP A 1 177 ? 1.654 -18.238 -2.974 1.00 93.19 177 ASP A O 1
ATOM 1405 N N . PHE A 1 178 ? 2.772 -16.276 -3.034 1.00 94.94 178 PHE A N 1
ATOM 1406 C CA . PHE A 1 178 ? 3.344 -16.454 -4.372 1.00 94.94 178 PHE A CA 1
ATOM 1407 C C . PHE A 1 178 ? 4.247 -17.694 -4.440 1.00 94.94 178 PHE A C 1
ATOM 1409 O O . PHE A 1 178 ? 4.132 -18.494 -5.366 1.00 94.94 178 PHE A O 1
ATOM 1416 N N . PHE A 1 179 ? 5.079 -17.918 -3.419 1.00 93.94 179 PHE A N 1
ATOM 1417 C CA . PHE A 1 179 ? 5.927 -19.113 -3.330 1.00 93.94 179 PHE A CA 1
ATOM 1418 C C . PHE A 1 179 ? 5.179 -20.390 -2.901 1.00 93.94 179 PHE A C 1
ATOM 1420 O O . PHE A 1 179 ? 5.781 -21.458 -2.819 1.00 93.94 179 PHE A O 1
ATOM 1427 N N . GLY A 1 180 ? 3.872 -20.318 -2.621 1.00 89.69 180 GLY A N 1
ATOM 1428 C CA . GLY A 1 180 ? 3.101 -21.460 -2.120 1.00 89.69 180 GLY A CA 1
ATOM 1429 C C . GLY A 1 180 ? 3.429 -21.844 -0.670 1.00 89.69 180 GLY A C 1
ATOM 1430 O O . GLY A 1 180 ? 3.003 -22.896 -0.199 1.00 89.69 180 GLY A O 1
ATOM 1431 N N . GLU A 1 181 ? 4.130 -20.985 0.070 1.00 83.38 181 GLU A N 1
ATOM 1432 C CA . GLU A 1 181 ? 4.572 -21.208 1.455 1.00 83.38 181 GLU A CA 1
ATOM 1433 C C . GLU A 1 181 ? 3.543 -20.756 2.504 1.00 83.38 181 GLU A C 1
ATOM 1435 O O . GLU A 1 181 ? 3.812 -20.753 3.707 1.00 83.38 181 GLU A O 1
ATOM 1440 N N . SER A 1 182 ? 2.334 -20.394 2.073 1.00 65.12 182 SER A N 1
ATOM 1441 C CA . SER A 1 182 ? 1.253 -19.902 2.938 1.00 65.12 182 SER A CA 1
ATOM 1442 C C . SER A 1 182 ? 0.969 -20.786 4.169 1.00 65.12 182 SER A C 1
ATOM 1444 O O . SER A 1 182 ? 0.621 -20.266 5.225 1.00 65.12 182 SER A O 1
ATOM 1446 N N . SER A 1 183 ? 1.179 -22.105 4.112 1.00 60.50 183 SER A N 1
ATOM 1447 C CA . SER A 1 183 ? 1.010 -23.002 5.269 1.00 60.50 183 SER A CA 1
ATOM 1448 C C . SER A 1 183 ? 2.106 -22.904 6.342 1.00 60.50 183 SER A C 1
ATOM 1450 O O . SER A 1 183 ? 1.885 -23.359 7.461 1.00 60.50 183 SER A O 1
ATOM 1452 N N . LEU A 1 184 ? 3.280 -22.348 6.027 1.00 55.06 184 LEU A N 1
ATOM 1453 C CA . LEU A 1 184 ? 4.439 -22.278 6.933 1.00 55.06 184 LEU A CA 1
ATOM 1454 C C . LEU A 1 184 ? 4.470 -20.992 7.773 1.00 55.06 184 LEU A C 1
ATOM 1456 O O . LEU A 1 184 ? 5.135 -20.936 8.804 1.00 55.06 184 LEU A O 1
ATOM 1460 N N . VAL A 1 185 ? 3.738 -19.966 7.337 1.00 55.47 185 VAL A N 1
ATOM 1461 C CA . VAL A 1 185 ? 3.834 -18.592 7.856 1.00 55.47 185 VAL A CA 1
ATOM 1462 C C . VAL A 1 185 ? 2.603 -18.180 8.677 1.00 55.47 185 VAL A C 1
ATOM 1464 O O . VAL A 1 185 ? 2.624 -17.219 9.451 1.00 55.47 185 VAL A O 1
ATOM 1467 N N . VAL A 1 186 ? 1.497 -18.906 8.529 1.00 55.94 186 VAL A N 1
ATOM 1468 C CA . VAL A 1 186 ? 0.191 -18.479 9.029 1.00 55.94 186 VAL A CA 1
ATOM 1469 C C . VAL A 1 186 ? 0.034 -18.811 10.514 1.00 55.94 186 VAL A C 1
ATOM 1471 O O . VAL A 1 186 ? -0.413 -19.885 10.907 1.00 55.94 186 VAL A O 1
ATOM 1474 N N . GLY A 1 187 ? 0.341 -17.827 11.363 1.00 62.41 187 GLY A N 1
ATOM 1475 C CA . GLY A 1 187 ? -0.316 -17.719 12.666 1.00 62.41 187 GLY A CA 1
ATOM 1476 C C . GLY A 1 187 ? -1.841 -17.600 12.482 1.00 62.41 187 GLY A C 1
ATOM 1477 O O . GLY A 1 187 ? -2.295 -17.131 11.434 1.00 62.41 187 GLY A O 1
ATOM 1478 N N . PRO A 1 188 ? -2.659 -17.977 13.481 1.00 63.69 188 PRO A N 1
ATOM 1479 C CA . PRO A 1 188 ? -4.102 -18.200 13.314 1.00 63.69 188 PRO A CA 1
ATOM 1480 C C . PRO A 1 188 ? -4.904 -17.000 12.782 1.00 63.69 188 PRO A C 1
ATOM 1482 O O . PRO A 1 188 ? -6.012 -17.188 12.287 1.00 63.69 188 PRO A O 1
ATOM 1485 N N . HIS A 1 189 ? -4.373 -15.775 12.861 1.00 74.25 189 HIS A N 1
ATOM 1486 C CA . HIS A 1 189 ? -5.113 -14.553 12.522 1.00 74.25 189 HIS A CA 1
ATOM 1487 C C . HIS A 1 189 ? -4.605 -13.801 11.290 1.00 74.25 189 HIS A C 1
ATOM 1489 O O . HIS A 1 189 ? -5.252 -12.841 10.886 1.00 74.25 189 HIS A O 1
ATOM 1495 N N . GLN A 1 190 ? -3.481 -14.215 10.688 1.00 86.69 190 GLN A N 1
ATOM 1496 C CA . GLN A 1 190 ? -2.927 -13.598 9.466 1.00 86.69 190 GLN A CA 1
ATOM 1497 C C . GLN A 1 190 ? -2.790 -12.059 9.528 1.00 86.69 190 GLN A C 1
ATOM 1499 O O . GLN A 1 190 ? -2.867 -11.389 8.503 1.00 86.69 190 GLN A O 1
ATOM 1504 N N . SER A 1 191 ? -2.582 -11.498 10.723 1.00 90.56 191 SER A N 1
ATOM 1505 C CA . SER A 1 191 ? -2.404 -10.065 10.976 1.00 90.56 191 SER A CA 1
ATOM 1506 C C . SER A 1 191 ? -1.579 -9.863 12.246 1.00 90.56 191 SER A C 1
ATOM 1508 O O . SER A 1 191 ? -1.717 -10.627 13.199 1.00 90.56 191 SER A O 1
ATOM 1510 N N . THR A 1 192 ? -0.741 -8.827 12.281 1.00 91.88 192 THR A N 1
ATOM 1511 C CA . THR A 1 192 ? 0.007 -8.393 13.474 1.00 91.88 192 THR A CA 1
ATOM 1512 C C . THR A 1 192 ? -0.827 -7.531 14.421 1.00 91.88 192 THR A C 1
ATOM 1514 O O . THR A 1 192 ? -0.408 -7.292 15.554 1.00 91.88 192 THR A O 1
ATOM 1517 N N . LEU A 1 193 ? -2.005 -7.078 13.977 1.00 91.62 193 LEU A N 1
ATOM 1518 C CA . LEU A 1 193 ? -2.979 -6.349 14.795 1.00 91.62 193 LEU A CA 1
ATOM 1519 C C . LEU A 1 193 ? -3.910 -7.291 15.578 1.00 91.62 193 LEU A C 1
ATOM 1521 O O . LEU A 1 193 ? -4.732 -6.823 16.368 1.00 91.62 193 LEU A O 1
ATOM 1525 N N . LEU A 1 194 ? -3.794 -8.605 15.353 1.00 89.31 194 LEU A N 1
ATOM 1526 C CA . LEU A 1 194 ? -4.627 -9.647 15.946 1.00 89.31 194 LEU A CA 1
ATOM 1527 C C . LEU A 1 194 ? -3.769 -10.714 16.659 1.00 89.31 194 LEU A C 1
ATOM 1529 O O . LEU A 1 194 ? -2.637 -10.963 16.243 1.00 89.31 194 LEU A O 1
ATOM 1533 N N . PRO A 1 195 ? -4.291 -11.381 17.708 1.00 84.81 195 PRO A N 1
ATOM 1534 C CA . PRO A 1 195 ? -5.633 -11.223 18.274 1.00 84.81 195 PRO A CA 1
ATOM 1535 C C . PRO A 1 195 ? -5.791 -9.888 19.018 1.00 84.81 195 PRO A C 1
ATOM 1537 O O . PRO A 1 195 ? -4.814 -9.290 19.463 1.00 84.81 195 PRO A O 1
ATOM 1540 N N . TYR A 1 196 ? -7.031 -9.414 19.160 1.00 79.94 196 TYR A N 1
ATOM 1541 C CA . TYR A 1 196 ? -7.313 -8.174 19.885 1.00 79.94 196 TYR A CA 1
ATOM 1542 C C . TYR A 1 196 ? -6.862 -8.279 21.353 1.00 79.94 196 TYR A C 1
ATOM 1544 O O . TYR A 1 196 ? -7.425 -9.050 22.128 1.00 79.94 196 TYR A O 1
ATOM 1552 N N . SER A 1 197 ? -5.869 -7.478 21.750 1.00 77.44 197 SER A N 1
ATOM 1553 C CA . SER A 1 197 ? -5.290 -7.484 23.104 1.00 77.44 197 SER A CA 1
ATOM 1554 C C . SER A 1 197 ? -5.714 -6.292 23.968 1.00 77.44 197 SER A C 1
ATOM 1556 O O . SER A 1 197 ? -5.091 -6.033 24.997 1.00 77.44 197 SER A O 1
ATOM 1558 N N . GLY A 1 198 ? -6.714 -5.520 23.534 1.00 75.88 198 GLY A N 1
ATOM 1559 C CA . GLY A 1 198 ? -7.038 -4.244 24.161 1.00 75.88 198 GLY A CA 1
ATOM 1560 C C . GLY A 1 198 ? -7.578 -4.374 25.586 1.00 75.88 198 GLY A C 1
ATOM 1561 O O . GLY A 1 198 ? -8.525 -5.124 25.873 1.00 75.88 198 GLY A O 1
ATOM 1562 N N . ASN A 1 199 ? -6.966 -3.625 26.502 1.00 78.75 199 ASN A N 1
ATOM 1563 C CA . ASN A 1 199 ? -7.166 -3.794 27.945 1.00 78.75 199 ASN A CA 1
ATOM 1564 C C . ASN A 1 199 ? -7.887 -2.624 28.617 1.00 78.75 199 ASN A C 1
ATOM 1566 O O . ASN A 1 199 ? -8.404 -2.794 29.725 1.00 78.75 199 ASN A O 1
ATOM 1570 N N . SER A 1 200 ? -8.033 -1.505 27.916 1.00 84.75 200 SER A N 1
ATOM 1571 C CA . SER A 1 200 ? -8.669 -0.300 28.440 1.00 84.75 200 SER A CA 1
ATOM 1572 C C . SER A 1 200 ? -10.000 -0.035 27.739 1.00 84.75 200 SER A C 1
ATOM 1574 O O . SER A 1 200 ? -10.112 -0.288 26.540 1.00 84.75 200 SER A O 1
ATOM 1576 N N . PRO A 1 201 ? -11.023 0.474 28.448 1.00 86.81 201 PRO A N 1
ATOM 1577 C CA . PRO A 1 201 ? -12.205 1.005 27.793 1.00 86.81 201 PRO A CA 1
ATOM 1578 C C . PRO A 1 201 ? -11.823 2.138 26.843 1.00 86.81 201 PRO A C 1
ATOM 1580 O O . PRO A 1 201 ? -11.000 2.988 27.190 1.00 86.81 201 PRO A O 1
ATOM 1583 N N . VAL A 1 202 ? -12.438 2.171 25.665 1.00 89.56 202 VAL A N 1
ATOM 1584 C CA . VAL A 1 202 ? -12.207 3.243 24.692 1.00 89.56 202 VAL A CA 1
ATOM 1585 C C . VAL A 1 202 ? -13.533 3.789 24.199 1.00 89.56 202 VAL A C 1
ATOM 1587 O O . VAL A 1 202 ? -14.474 3.044 23.960 1.00 89.56 202 VAL A O 1
ATOM 1590 N N . SER A 1 203 ? -13.623 5.099 24.042 1.00 89.56 203 SER A N 1
ATOM 1591 C CA . SER A 1 203 ? -14.784 5.789 23.481 1.00 89.56 203 SER A CA 1
ATOM 1592 C C . SER A 1 203 ? -14.305 6.821 22.462 1.00 89.56 203 SER A C 1
ATOM 1594 O O . SER A 1 203 ? -13.150 6.770 22.033 1.00 89.56 203 SER A O 1
ATOM 1596 N N . LYS A 1 204 ? -15.176 7.753 22.056 1.00 90.00 204 LYS A N 1
ATOM 1597 C CA . LYS A 1 204 ? -14.828 8.833 21.124 1.00 90.00 204 LYS A CA 1
ATOM 1598 C C . LYS A 1 204 ? -13.499 9.490 21.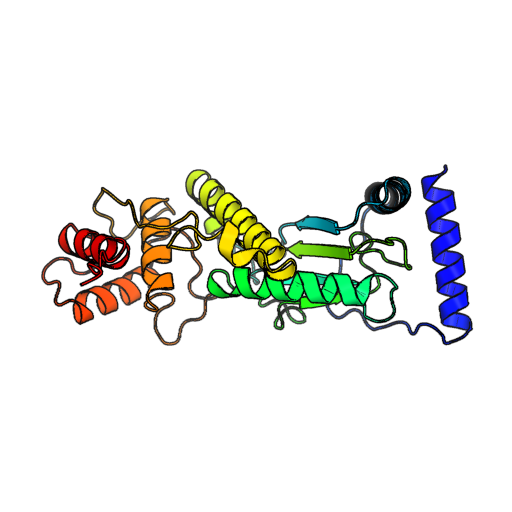514 1.00 90.00 204 LYS A C 1
ATOM 1600 O O . LYS A 1 204 ? -13.359 10.021 22.614 1.00 90.00 204 LYS A O 1
ATOM 1605 N N . THR A 1 205 ? -12.551 9.502 20.583 1.00 85.81 205 THR A N 1
ATOM 1606 C CA . THR A 1 205 ? -11.227 10.093 20.785 1.00 85.81 205 THR A CA 1
ATOM 1607 C C . THR A 1 205 ? -11.064 11.356 19.953 1.00 85.81 205 THR A C 1
ATOM 1609 O O . THR A 1 205 ? -11.737 11.548 18.944 1.00 85.81 205 THR A O 1
ATOM 1612 N N . THR A 1 206 ? -10.177 12.249 20.389 1.00 82.06 206 THR A N 1
ATOM 1613 C CA . THR A 1 206 ? -9.736 13.411 19.597 1.00 82.06 206 THR A CA 1
ATOM 1614 C C . THR A 1 206 ? -8.479 13.107 18.786 1.00 82.06 206 THR A C 1
ATOM 1616 O O . THR A 1 206 ? -8.215 13.780 17.796 1.00 82.06 206 THR A O 1
ATOM 1619 N N . LEU A 1 207 ? -7.722 12.080 19.183 1.00 86.94 207 LEU A N 1
ATOM 1620 C CA . LEU A 1 207 ? -6.494 11.633 18.536 1.00 86.94 207 LEU A CA 1
ATOM 1621 C C . LEU A 1 207 ? -6.548 10.133 18.250 1.00 86.94 207 LEU A C 1
ATOM 1623 O O . LEU A 1 207 ? -7.238 9.371 18.940 1.00 86.94 207 LEU A O 1
ATOM 1627 N N . ALA A 1 208 ? -5.791 9.719 17.237 1.00 92.06 208 ALA A N 1
ATOM 1628 C CA . ALA A 1 208 ? -5.617 8.316 16.911 1.00 92.06 208 ALA A CA 1
ATOM 1629 C C . ALA A 1 208 ? -4.767 7.597 17.972 1.00 92.06 208 ALA A C 1
ATOM 1631 O O . ALA A 1 208 ? -3.781 8.152 18.463 1.00 92.06 208 ALA A O 1
ATOM 1632 N N . ASN A 1 209 ? -5.126 6.360 18.315 1.00 92.12 209 ASN A N 1
ATOM 1633 C CA . ASN A 1 209 ? -4.348 5.523 19.229 1.00 92.12 209 ASN A CA 1
ATOM 1634 C C . ASN A 1 209 ? -4.420 4.031 18.862 1.00 92.12 209 ASN A C 1
ATOM 1636 O O . ASN A 1 209 ? -5.242 3.598 18.054 1.00 92.12 209 ASN A O 1
ATOM 1640 N N . THR A 1 210 ? -3.530 3.251 19.471 1.00 92.56 210 THR A N 1
ATOM 1641 C CA . THR A 1 210 ? -3.316 1.833 19.162 1.00 92.56 210 THR A CA 1
ATOM 1642 C C . THR A 1 210 ? -4.451 0.924 19.632 1.00 92.56 210 THR A C 1
ATOM 1644 O O . THR A 1 210 ? -4.713 -0.086 18.988 1.00 92.56 210 THR A O 1
ATOM 1647 N N . GLU A 1 211 ? -5.164 1.280 20.705 1.00 91.56 211 GLU A N 1
ATOM 1648 C CA . GLU A 1 211 ? -6.309 0.502 21.200 1.00 91.56 211 GLU A CA 1
ATOM 1649 C C . GLU A 1 211 ? -7.487 0.567 20.219 1.00 91.56 211 GLU A C 1
ATOM 1651 O O . GLU A 1 211 ? -8.083 -0.459 19.888 1.00 91.56 211 GLU A O 1
ATOM 1656 N N . VAL A 1 212 ? -7.787 1.759 19.688 1.00 94.75 212 VAL A N 1
ATOM 1657 C CA . VAL A 1 212 ? -8.805 1.920 18.638 1.00 94.75 212 VAL A CA 1
ATOM 1658 C C . VAL A 1 212 ? -8.371 1.225 17.351 1.00 94.75 212 VAL A C 1
ATOM 1660 O O . VAL A 1 212 ? -9.205 0.603 16.704 1.00 94.75 212 VAL A O 1
ATOM 1663 N N . LEU A 1 213 ? -7.088 1.301 16.980 1.00 95.25 213 LEU A N 1
ATOM 1664 C CA . LEU A 1 213 ? -6.573 0.624 15.786 1.00 95.25 213 LEU A CA 1
ATOM 1665 C C . LEU A 1 213 ? -6.777 -0.896 15.882 1.00 95.25 213 LEU A C 1
ATOM 1667 O O . LEU A 1 213 ? -7.320 -1.503 14.962 1.00 95.25 213 LEU A O 1
ATOM 1671 N N . ALA A 1 214 ? -6.385 -1.502 17.006 1.00 92.62 214 ALA A N 1
ATOM 1672 C CA . ALA A 1 214 ? -6.578 -2.930 17.246 1.00 92.62 214 ALA A CA 1
ATOM 1673 C C . ALA A 1 214 ? -8.069 -3.305 17.256 1.00 92.62 214 ALA A C 1
ATOM 1675 O O . ALA A 1 214 ? -8.456 -4.341 16.718 1.00 92.62 214 ALA A O 1
ATOM 1676 N N . PHE A 1 215 ? -8.921 -2.448 17.829 1.00 94.50 215 PHE A N 1
ATOM 1677 C CA . PHE A 1 215 ? -10.371 -2.632 17.805 1.00 94.50 215 PHE A CA 1
ATOM 1678 C C . PHE A 1 215 ? -10.936 -2.592 16.375 1.00 94.50 215 PHE A C 1
ATOM 1680 O O . PHE A 1 215 ? -11.666 -3.500 15.987 1.00 94.50 215 PHE A O 1
ATOM 1687 N N . GLN A 1 216 ? -10.557 -1.598 15.564 1.00 96.12 216 GLN A N 1
ATOM 1688 C CA . GLN A 1 216 ? -10.959 -1.492 14.156 1.00 96.12 216 GLN A CA 1
ATOM 1689 C C . GLN A 1 216 ? -10.509 -2.711 13.343 1.00 96.12 216 GLN A C 1
ATOM 1691 O O . GLN A 1 216 ? -11.306 -3.254 12.584 1.00 96.12 216 GLN A O 1
ATOM 1696 N N . ALA A 1 217 ? -9.276 -3.190 13.540 1.00 94.69 217 ALA A N 1
ATOM 1697 C CA . ALA A 1 217 ? -8.789 -4.416 12.905 1.00 94.69 217 ALA A CA 1
ATOM 1698 C C . ALA A 1 217 ? -9.611 -5.648 13.328 1.00 94.69 217 ALA A C 1
ATOM 1700 O O . ALA A 1 217 ? -9.966 -6.481 12.494 1.00 94.69 217 ALA A O 1
ATOM 1701 N N . GLY A 1 218 ? -9.974 -5.729 14.612 1.00 93.25 218 GLY A N 1
ATOM 1702 C CA . GLY A 1 218 ? -10.855 -6.763 15.153 1.00 93.25 218 GLY A CA 1
ATOM 1703 C C . GLY A 1 218 ? -12.266 -6.736 14.561 1.00 93.25 218 GLY A C 1
ATOM 1704 O O . GLY A 1 218 ? -12.831 -7.791 14.281 1.00 93.25 218 GLY A O 1
ATOM 1705 N N . LEU A 1 219 ? -12.836 -5.557 14.330 1.00 95.31 219 LEU A N 1
ATOM 1706 C CA . LEU A 1 219 ? -14.128 -5.425 13.656 1.00 95.31 219 LEU A CA 1
ATOM 1707 C C . LEU A 1 219 ? -14.033 -5.764 12.164 1.00 95.31 219 LEU A C 1
ATOM 1709 O O . LEU A 1 219 ? -14.880 -6.493 11.650 1.00 95.31 219 LEU A O 1
ATOM 1713 N N . LEU A 1 220 ? -12.981 -5.297 11.487 1.00 95.31 220 LEU A N 1
ATOM 1714 C CA . LEU A 1 220 ? -12.724 -5.551 10.068 1.00 95.31 220 LEU A CA 1
ATOM 1715 C C . LEU A 1 220 ? -12.648 -7.049 9.769 1.00 95.31 220 LEU A C 1
ATOM 1717 O O . LEU A 1 220 ? -13.331 -7.538 8.874 1.00 95.31 220 LEU A O 1
ATOM 1721 N N . ALA A 1 221 ? -11.868 -7.802 10.545 1.00 91.75 221 ALA A N 1
ATOM 1722 C CA . ALA A 1 221 ? -11.723 -9.242 10.337 1.00 91.75 221 ALA A CA 1
ATOM 1723 C C . ALA A 1 221 ? -12.991 -10.055 10.683 1.00 91.75 221 ALA A C 1
ATOM 1725 O O . ALA A 1 221 ? -13.049 -11.250 10.391 1.00 91.75 221 ALA A O 1
ATOM 1726 N N . LYS A 1 222 ? -14.025 -9.420 11.255 1.00 92.00 222 LYS A N 1
ATOM 1727 C CA . LYS A 1 222 ? -15.366 -9.999 11.441 1.00 92.00 222 LYS A CA 1
ATOM 1728 C C . LYS A 1 222 ? -16.434 -9.379 10.536 1.00 92.00 222 LYS A C 1
ATOM 1730 O O . LYS A 1 222 ? -17.586 -9.772 10.638 1.00 92.00 222 LYS A O 1
ATOM 1735 N N . GLY A 1 223 ? -16.054 -8.471 9.637 1.00 93.75 223 GLY A N 1
ATOM 1736 C CA . GLY A 1 223 ? -16.961 -7.870 8.659 1.00 93.75 223 GLY A CA 1
ATOM 1737 C C . GLY A 1 223 ? -17.789 -6.687 9.166 1.00 93.75 223 GLY A C 1
ATOM 1738 O O . GLY A 1 223 ? -18.652 -6.228 8.435 1.00 93.75 223 GLY A O 1
ATOM 1739 N N . TYR A 1 224 ? -17.519 -6.160 10.366 1.00 96.44 224 TYR A N 1
ATOM 1740 C CA . TYR A 1 224 ? -18.225 -4.983 10.906 1.00 96.44 224 TYR A CA 1
ATOM 1741 C C . TYR A 1 224 ? -17.585 -3.648 10.516 1.00 96.44 224 TYR A C 1
ATOM 1743 O O . TYR A 1 224 ? -18.135 -2.586 10.797 1.00 96.44 224 TYR A O 1
ATOM 1751 N N . TYR A 1 225 ? -16.372 -3.676 9.963 1.00 97.25 225 TYR A N 1
ATOM 1752 C CA . TYR A 1 225 ? -15.637 -2.474 9.585 1.00 97.25 225 TYR A CA 1
ATOM 1753 C C . TYR A 1 225 ? -15.065 -2.628 8.169 1.00 97.25 225 TYR A C 1
ATOM 1755 O O . TYR A 1 225 ? -14.433 -3.649 7.902 1.00 97.25 225 TYR A O 1
ATOM 1763 N N . PRO A 1 226 ? -15.221 -1.642 7.271 1.00 97.50 226 PRO A N 1
ATOM 1764 C CA . PRO A 1 226 ? -16.037 -0.435 7.433 1.00 97.50 226 PRO A CA 1
ATOM 1765 C C . PRO A 1 226 ? -17.534 -0.773 7.624 1.00 97.50 226 PRO A C 1
ATOM 1767 O O . PRO A 1 226 ? -17.943 -1.879 7.274 1.00 97.50 226 PRO A O 1
ATOM 1770 N N . PRO A 1 227 ? -18.344 0.132 8.209 1.00 96.81 227 PRO A N 1
ATOM 1771 C CA . PRO A 1 227 ? -19.789 -0.073 8.298 1.00 96.81 227 PRO A CA 1
ATOM 1772 C C . PRO A 1 227 ? -20.436 -0.219 6.916 1.00 96.81 227 PRO A C 1
ATOM 1774 O O . PRO A 1 227 ? -19.887 0.245 5.914 1.00 96.81 227 PRO A O 1
ATOM 1777 N N . GLU A 1 228 ? -21.643 -0.782 6.871 1.00 93.50 228 GLU A N 1
ATOM 1778 C CA . GLU A 1 228 ? -22.421 -0.889 5.634 1.00 93.50 228 GLU A CA 1
ATOM 1779 C C . GLU A 1 228 ? -22.541 0.470 4.915 1.00 93.50 228 GLU A C 1
ATOM 1781 O O . GLU A 1 228 ? -22.774 1.506 5.543 1.00 93.50 228 GLU A O 1
ATOM 1786 N N . ASN A 1 229 ? -22.404 0.459 3.585 1.00 93.12 229 ASN A N 1
ATOM 1787 C CA . ASN A 1 229 ? -22.381 1.633 2.695 1.00 93.12 229 ASN A CA 1
ATOM 1788 C C . ASN A 1 229 ? -21.138 2.533 2.789 1.00 93.12 229 ASN A C 1
ATOM 1790 O O . ASN A 1 229 ? -21.093 3.554 2.106 1.00 93.12 229 ASN A O 1
ATOM 1794 N N . TYR A 1 230 ? -20.129 2.164 3.578 1.00 96.50 230 TYR A N 1
ATOM 1795 C CA . TYR A 1 230 ? -18.838 2.846 3.594 1.00 96.50 230 TYR A CA 1
ATOM 1796 C C . TYR A 1 230 ? -17.753 1.971 2.973 1.00 96.50 230 TYR A C 1
ATOM 1798 O O . TYR A 1 230 ? -17.681 0.763 3.202 1.00 96.50 230 TYR A O 1
ATOM 1806 N N . SER A 1 231 ? -16.869 2.593 2.201 1.00 95.75 231 SER A N 1
ATOM 1807 C CA . SER A 1 231 ? -15.657 1.954 1.699 1.00 95.75 231 SER A CA 1
ATOM 1808 C C . SER A 1 231 ? -14.525 2.018 2.733 1.00 95.75 231 SER A C 1
ATOM 1810 O O . SER A 1 231 ? -14.598 2.716 3.749 1.00 95.75 231 SER A O 1
ATOM 1812 N N . ARG A 1 232 ? -13.418 1.317 2.458 1.00 95.69 232 ARG A N 1
ATOM 1813 C CA . ARG A 1 232 ? -12.179 1.468 3.242 1.00 95.69 232 ARG A CA 1
ATOM 1814 C C . ARG A 1 232 ? -11.540 2.849 3.055 1.00 95.69 232 ARG A C 1
ATOM 1816 O O . ARG A 1 232 ? -10.776 3.259 3.923 1.00 95.69 232 ARG A O 1
ATOM 1823 N N . ASN A 1 233 ? -11.844 3.552 1.960 1.00 95.38 233 ASN A N 1
ATOM 1824 C CA . ASN A 1 233 ? -11.378 4.919 1.716 1.00 95.38 233 ASN A CA 1
ATOM 1825 C C . ASN A 1 233 ? -12.124 5.914 2.617 1.00 95.38 233 ASN A C 1
ATOM 1827 O O . ASN A 1 233 ? -11.521 6.854 3.129 1.00 95.38 233 ASN A O 1
ATOM 1831 N N . ASP A 1 234 ? -13.417 5.676 2.867 1.00 95.12 234 ASP A N 1
ATOM 1832 C CA . ASP A 1 234 ? -14.221 6.492 3.789 1.00 95.12 234 ASP A CA 1
ATOM 1833 C C . ASP A 1 234 ? -13.865 6.218 5.256 1.00 95.12 234 ASP A C 1
ATOM 1835 O O . ASP A 1 234 ? -13.858 7.114 6.104 1.00 95.12 234 ASP A O 1
ATOM 1839 N N . CYS A 1 235 ? -13.579 4.952 5.560 1.00 95.94 235 CYS A N 1
ATOM 1840 C CA . CYS A 1 235 ? -13.342 4.454 6.905 1.00 95.94 235 CYS A CA 1
ATOM 1841 C C . CYS A 1 235 ? -12.039 3.629 6.952 1.00 95.94 235 CYS A C 1
ATOM 1843 O O . CYS A 1 235 ? -12.095 2.400 7.057 1.00 95.94 235 CYS A O 1
ATOM 1845 N N . PRO A 1 236 ? -10.857 4.272 6.874 1.00 95.19 236 PRO A N 1
ATOM 1846 C CA . PRO A 1 236 ? -9.581 3.571 6.969 1.00 95.19 236 PRO A CA 1
ATOM 1847 C C . PRO A 1 236 ? -9.292 3.129 8.409 1.00 95.19 236 PRO A C 1
ATOM 1849 O O . PRO A 1 236 ? -9.789 3.725 9.374 1.00 95.19 236 PRO A O 1
ATOM 1852 N N . LEU A 1 237 ? -8.406 2.135 8.561 1.00 96.12 237 LEU A N 1
ATOM 1853 C CA . LEU A 1 237 ? -7.823 1.713 9.846 1.00 96.12 237 LEU A CA 1
ATOM 1854 C C . LEU A 1 237 ? -6.939 2.825 10.440 1.00 96.12 237 LEU A C 1
ATOM 1856 O O . LEU A 1 237 ? -5.713 2.773 10.429 1.00 96.12 237 LEU A O 1
ATOM 1860 N N . SER A 1 238 ? -7.591 3.865 10.936 1.00 95.06 238 SER A N 1
ATOM 1861 C CA . SER A 1 238 ? -7.001 5.143 11.330 1.00 95.06 238 SER A CA 1
ATOM 1862 C C . SER A 1 238 ? -6.543 5.180 12.783 1.00 95.06 238 SER A C 1
ATOM 1864 O O . SER A 1 238 ? -5.798 6.077 13.169 1.00 95.06 238 SER A O 1
ATOM 1866 N N . GLY A 1 239 ? -7.046 4.271 13.622 1.00 95.00 239 GLY A N 1
ATOM 1867 C CA . GLY A 1 239 ? -6.953 4.379 15.076 1.00 95.00 239 GLY A CA 1
ATOM 1868 C C . GLY A 1 239 ? -7.785 5.525 15.663 1.00 95.00 239 GLY A C 1
ATOM 1869 O O . GLY A 1 239 ? -7.635 5.838 16.843 1.00 95.00 239 GLY A O 1
ATOM 1870 N N . PHE A 1 240 ? -8.650 6.175 14.876 1.00 94.88 240 PHE A N 1
ATOM 1871 C CA . PHE A 1 240 ? -9.528 7.247 15.343 1.00 94.88 240 PHE A CA 1
ATOM 1872 C C . PHE A 1 240 ? -10.926 6.721 15.675 1.00 94.88 240 PHE A C 1
ATOM 1874 O O . PHE A 1 240 ? -11.575 6.054 14.864 1.00 94.88 240 PHE A O 1
ATOM 1881 N N . PHE A 1 241 ? -11.436 7.048 16.864 1.00 96.00 241 PHE A N 1
ATOM 1882 C CA . PHE A 1 241 ? -12.794 6.669 17.240 1.00 96.00 241 PHE A CA 1
ATOM 1883 C C . PHE A 1 241 ? -13.783 7.751 16.796 1.00 96.00 241 PHE A C 1
ATOM 1885 O O . PHE A 1 241 ? -14.262 8.562 17.592 1.00 96.00 241 PHE A O 1
ATOM 1892 N N . GLY A 1 242 ? -14.084 7.737 15.496 1.00 95.06 242 GLY A N 1
ATOM 1893 C CA . GLY A 1 242 ? -15.047 8.622 14.841 1.00 95.06 242 GLY A CA 1
ATOM 1894 C C . GLY A 1 242 ? -16.413 7.982 14.584 1.00 95.06 242 GLY A C 1
ATOM 1895 O O . GLY A 1 242 ? -16.799 7.008 15.232 1.00 95.06 242 GLY A O 1
ATOM 1896 N N . SER A 1 243 ? -17.139 8.536 13.609 1.00 95.19 243 SER A N 1
ATOM 1897 C CA . SER A 1 243 ? -18.450 8.041 13.164 1.00 95.19 243 SER A CA 1
ATOM 1898 C C . SER A 1 243 ? -18.381 6.596 12.677 1.00 95.19 243 SER A C 1
ATOM 1900 O O . SER A 1 243 ? -19.136 5.778 13.187 1.00 95.19 243 SER A O 1
ATOM 1902 N N . CYS A 1 244 ? -17.434 6.260 11.792 1.00 96.69 244 CYS A N 1
ATOM 1903 C CA . CYS A 1 244 ? -17.257 4.895 11.284 1.00 96.69 244 CYS A CA 1
ATOM 1904 C C . CYS A 1 244 ? -17.120 3.874 12.424 1.00 96.69 244 CYS A C 1
ATOM 1906 O O . CYS A 1 244 ? -17.861 2.901 12.494 1.00 96.69 244 CYS A O 1
ATOM 1908 N N . THR A 1 245 ? -16.201 4.129 13.362 1.00 97.25 245 THR A N 1
ATOM 1909 C CA . THR A 1 245 ? -15.947 3.239 14.506 1.00 97.25 245 THR A CA 1
ATOM 1910 C C . THR A 1 245 ? -17.165 3.139 15.421 1.00 97.25 245 THR A C 1
ATOM 1912 O O . THR A 1 245 ? -17.474 2.058 15.907 1.00 97.25 245 THR A O 1
ATOM 1915 N N . LYS A 1 246 ? -17.889 4.247 15.638 1.00 97.19 246 LYS A N 1
ATOM 1916 C CA . LYS A 1 246 ? -19.112 4.261 16.450 1.00 97.19 246 LYS A CA 1
ATOM 1917 C C . LYS A 1 246 ? -20.239 3.451 15.807 1.00 97.19 246 LYS A C 1
ATOM 1919 O O . LYS A 1 246 ? -20.910 2.711 16.519 1.00 97.19 246 LYS A O 1
ATOM 1924 N N . THR A 1 247 ? -20.450 3.594 14.500 1.00 97.44 247 THR A N 1
ATOM 1925 C CA . THR A 1 247 ? -21.473 2.843 13.758 1.00 97.44 247 THR A CA 1
ATOM 1926 C C . THR A 1 247 ? -21.157 1.351 13.771 1.00 97.44 247 THR A C 1
ATOM 1928 O O . THR A 1 247 ? -22.004 0.562 14.179 1.00 97.44 247 THR A O 1
ATOM 1931 N N . ALA A 1 248 ? -19.915 0.982 13.445 1.00 97.81 248 ALA A N 1
ATOM 1932 C CA . ALA A 1 248 ? -19.451 -0.404 13.477 1.00 97.81 248 ALA A CA 1
ATOM 1933 C C . ALA A 1 248 ? -19.560 -1.026 14.882 1.00 97.81 248 ALA A C 1
ATOM 1935 O O . ALA A 1 248 ? -19.998 -2.164 15.037 1.00 97.81 248 ALA A O 1
ATOM 1936 N N . LEU A 1 249 ? -19.216 -0.263 15.930 1.00 97.44 249 LEU A N 1
ATOM 1937 C CA . LEU A 1 249 ? -19.395 -0.692 17.318 1.00 97.44 249 LEU A CA 1
ATOM 1938 C C . LEU A 1 249 ? -20.869 -0.949 17.646 1.00 97.44 249 LEU A C 1
ATOM 1940 O O . LEU A 1 249 ? -21.178 -1.959 18.270 1.00 97.44 249 LEU A O 1
ATOM 1944 N N . ALA A 1 250 ? -21.766 -0.037 17.267 1.00 97.06 250 ALA A N 1
ATOM 1945 C CA . ALA A 1 250 ? -23.187 -0.169 17.572 1.00 97.06 250 ALA A CA 1
ATOM 1946 C C . ALA A 1 250 ? -23.795 -1.407 16.898 1.00 97.06 250 ALA A C 1
ATOM 1948 O O . ALA A 1 250 ? -24.594 -2.110 17.513 1.00 97.06 250 ALA A O 1
ATOM 1949 N N . GLU A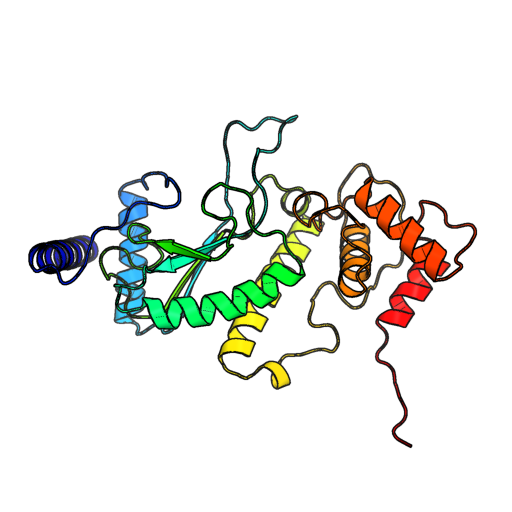 1 251 ? -23.390 -1.696 15.661 1.00 97.19 251 GLU A N 1
ATOM 1950 C CA . GLU A 1 251 ? -23.792 -2.908 14.953 1.00 97.19 251 GLU A CA 1
ATOM 1951 C C . GLU A 1 251 ? -23.279 -4.173 15.649 1.00 97.19 251 GLU A C 1
ATOM 1953 O O . GLU A 1 251 ? -24.076 -5.058 15.961 1.00 97.19 251 GLU A O 1
ATOM 1958 N N . PHE A 1 252 ? -21.986 -4.210 15.980 1.00 97.19 252 PHE A N 1
ATOM 1959 C CA . PHE A 1 252 ? -21.373 -5.311 16.722 1.00 97.19 252 PHE A CA 1
ATOM 1960 C C . PHE A 1 252 ? -22.078 -5.563 18.065 1.00 97.19 252 PHE A C 1
ATOM 1962 O O . PHE A 1 252 ? -22.477 -6.684 18.372 1.00 97.19 252 PHE A O 1
ATOM 1969 N N . GLN A 1 253 ? -22.283 -4.516 18.869 1.00 97.69 253 GLN A N 1
ATOM 1970 C CA . GLN A 1 253 ? -22.945 -4.624 20.173 1.00 97.69 253 GLN A CA 1
ATOM 1971 C C . GLN A 1 253 ? -24.387 -5.116 20.042 1.00 97.69 253 GLN A C 1
ATOM 1973 O O . GLN A 1 253 ? -24.814 -5.966 20.824 1.00 97.69 253 GLN A O 1
ATOM 1978 N N . ARG A 1 254 ? -25.121 -4.624 19.036 1.00 97.25 254 ARG A N 1
ATOM 1979 C CA . ARG A 1 254 ? -26.487 -5.066 18.741 1.00 97.25 254 ARG A CA 1
ATOM 1980 C C . ARG A 1 254 ? -26.527 -6.548 18.378 1.00 97.25 254 ARG A C 1
ATOM 1982 O O . ARG A 1 254 ? -27.402 -7.249 18.875 1.00 97.25 254 ARG A O 1
ATOM 1989 N N . GLU A 1 255 ? -25.613 -7.023 17.532 1.00 96.94 255 GLU A N 1
ATOM 1990 C CA . GLU A 1 255 ? -25.583 -8.432 17.124 1.00 96.94 255 GLU A CA 1
ATOM 1991 C C . GLU A 1 255 ? -25.282 -9.371 18.297 1.00 96.94 255 GLU A C 1
ATOM 1993 O O . GLU A 1 255 ? -25.914 -10.418 18.428 1.00 96.94 255 GLU A O 1
ATOM 1998 N N . PHE A 1 256 ? -24.380 -8.973 19.195 1.00 96.94 256 PHE A N 1
ATOM 1999 C CA . PHE A 1 256 ? -24.009 -9.781 20.359 1.00 96.94 256 PHE A CA 1
ATOM 2000 C C . PHE A 1 256 ? -24.846 -9.510 21.618 1.00 96.94 256 PHE A C 1
ATOM 2002 O O . PHE A 1 256 ? -24.554 -10.073 22.672 1.00 96.94 256 PHE A O 1
ATOM 2009 N N . GLY A 1 257 ? -25.890 -8.678 21.534 1.00 97.25 257 GLY A N 1
ATOM 2010 C CA . GLY A 1 257 ? -26.785 -8.385 22.659 1.00 97.25 257 GLY A CA 1
ATOM 2011 C C . GLY A 1 257 ? -26.112 -7.664 23.834 1.00 97.25 257 GLY A C 1
ATOM 2012 O O . GLY A 1 257 ? -26.567 -7.796 24.970 1.00 97.25 257 GLY A O 1
ATOM 2013 N N . ILE A 1 258 ? -25.035 -6.917 23.574 1.00 97.25 258 ILE A N 1
ATOM 2014 C CA . ILE A 1 258 ? -24.292 -6.158 24.586 1.00 97.25 258 ILE A CA 1
ATOM 2015 C C . ILE A 1 258 ? -25.061 -4.873 24.887 1.00 97.25 258 ILE A C 1
ATOM 2017 O O . ILE A 1 258 ? -25.164 -3.975 24.049 1.00 97.25 258 ILE A O 1
ATOM 2021 N N . ASN A 1 259 ? -25.597 -4.780 26.101 1.00 94.31 259 ASN A N 1
ATOM 2022 C CA . ASN A 1 259 ? -26.412 -3.655 26.547 1.00 94.31 259 ASN A CA 1
ATOM 2023 C C . ASN A 1 259 ? -25.638 -2.810 27.568 1.00 94.31 259 ASN A C 1
ATOM 2025 O O . ASN A 1 259 ? -24.922 -3.337 28.406 1.00 94.31 259 ASN A O 1
ATOM 2029 N N . GLY A 1 260 ? -25.796 -1.484 27.528 1.00 91.31 260 GLY A N 1
ATOM 2030 C CA . GLY A 1 260 ? -25.169 -0.574 28.503 1.00 91.31 260 GLY A CA 1
ATOM 2031 C C . GLY A 1 260 ? -23.776 -0.048 28.128 1.00 91.31 260 GLY A C 1
ATOM 2032 O O . GLY A 1 260 ? -23.288 0.867 28.784 1.00 91.31 260 GLY A O 1
ATOM 2033 N N . GLU A 1 261 ? -23.174 -0.524 27.035 1.00 94.81 261 GLU A N 1
ATOM 2034 C CA . GLU A 1 261 ? -21.880 -0.035 26.522 1.00 94.81 261 GLU A CA 1
ATOM 2035 C C . GLU A 1 261 ? -22.024 0.865 25.277 1.00 94.81 261 GLU A C 1
ATOM 2037 O O . GLU A 1 261 ? -21.106 0.995 24.472 1.00 94.81 261 GLU A O 1
ATOM 2042 N N . SER A 1 262 ? -23.179 1.512 25.086 1.00 92.81 262 SER A N 1
ATOM 2043 C CA . SER A 1 262 ? -23.446 2.309 23.879 1.00 92.81 262 SER A CA 1
ATOM 2044 C C . SER A 1 262 ? -22.393 3.401 23.651 1.00 92.81 262 SER A C 1
ATOM 2046 O O . SER A 1 262 ? -22.176 4.277 24.490 1.00 92.81 262 SER A O 1
ATOM 2048 N N . GLY A 1 263 ? -21.732 3.353 22.490 1.00 92.81 263 GLY A N 1
ATOM 2049 C CA . GLY A 1 263 ? -20.684 4.308 22.112 1.00 92.81 263 GLY A CA 1
ATOM 2050 C C . GLY A 1 263 ? -19.358 4.142 22.866 1.00 92.81 263 GLY A C 1
ATOM 2051 O O . GLY A 1 263 ? -18.477 4.994 22.728 1.00 92.81 263 GLY A O 1
ATOM 2052 N N . VAL A 1 264 ? -19.208 3.065 23.638 1.00 94.88 264 VAL A N 1
ATOM 2053 C CA . VAL A 1 264 ? -18.006 2.730 24.401 1.00 94.88 264 VAL A CA 1
ATOM 2054 C C . VAL A 1 264 ? -17.618 1.280 24.119 1.00 94.88 264 VAL A C 1
ATOM 2056 O O . VAL A 1 264 ? -18.426 0.366 24.192 1.00 94.88 264 VAL A O 1
ATOM 2059 N N . VAL A 1 265 ? -16.346 1.041 23.840 1.00 94.12 265 VAL A N 1
ATOM 2060 C CA . VAL A 1 265 ? -15.748 -0.294 23.817 1.00 94.12 265 VAL A CA 1
ATOM 2061 C C . VAL A 1 265 ? -15.473 -0.680 25.270 1.00 94.12 265 VAL A C 1
ATOM 2063 O O . VAL A 1 265 ? -14.384 -0.439 25.793 1.00 94.12 265 VAL A O 1
ATOM 2066 N N . GLY A 1 266 ? -16.501 -1.168 25.965 1.00 94.25 266 GLY A N 1
ATOM 2067 C CA . GLY A 1 266 ? -16.442 -1.508 27.386 1.00 94.25 266 GLY A CA 1
ATOM 2068 C C . GLY A 1 266 ? -15.908 -2.920 27.651 1.00 94.25 266 GLY A C 1
ATOM 2069 O O . GLY A 1 266 ? -15.248 -3.534 26.812 1.00 94.25 266 GLY A O 1
ATOM 2070 N N . SER A 1 267 ? -16.091 -3.424 28.869 1.00 94.25 267 SER A N 1
ATOM 2071 C CA . SER A 1 267 ? -15.623 -4.760 29.260 1.00 94.25 267 SER A CA 1
ATOM 2072 C C . SER A 1 267 ? -16.285 -5.890 28.472 1.00 94.25 267 SER A C 1
ATOM 2074 O O . SER A 1 267 ? -15.577 -6.812 28.064 1.00 94.25 267 SER A O 1
ATOM 2076 N N . GLU A 1 268 ? -17.596 -5.818 28.239 1.00 95.62 268 GLU A N 1
ATOM 2077 C CA . GLU A 1 268 ? -18.362 -6.856 27.542 1.00 95.62 268 GLU A CA 1
ATOM 2078 C C . GLU A 1 268 ? -17.992 -6.894 26.058 1.00 95.62 268 GLU A C 1
ATOM 2080 O O . GLU A 1 268 ? -17.657 -7.954 25.530 1.00 95.62 268 GLU A O 1
ATOM 2085 N N . THR A 1 269 ? -17.912 -5.726 25.414 1.00 95.56 269 THR A N 1
ATOM 2086 C CA . THR A 1 269 ? -17.466 -5.589 24.018 1.00 95.56 269 THR A CA 1
ATOM 2087 C C . THR A 1 269 ? -16.075 -6.185 23.812 1.00 95.56 269 THR A C 1
ATOM 2089 O O . THR A 1 269 ? -15.852 -6.970 22.888 1.00 95.56 269 THR A O 1
ATOM 2092 N N . ARG A 1 270 ? -15.124 -5.860 24.696 1.00 92.94 270 ARG A N 1
ATOM 2093 C CA . ARG A 1 270 ? -13.751 -6.379 24.604 1.00 92.94 270 ARG A CA 1
ATOM 2094 C C . ARG A 1 270 ? -13.677 -7.878 24.863 1.00 92.94 270 ARG A C 1
ATOM 2096 O O . ARG A 1 270 ? -12.903 -8.565 24.199 1.00 92.94 270 ARG A O 1
ATOM 2103 N N . ALA A 1 271 ? -14.452 -8.385 25.821 1.00 92.56 271 ALA A N 1
ATOM 2104 C CA . ALA A 1 271 ? -14.522 -9.816 26.100 1.00 92.56 271 ALA A CA 1
ATOM 2105 C C . ALA A 1 271 ? -15.075 -10.588 24.898 1.00 92.56 271 ALA A C 1
ATOM 2107 O O . ALA A 1 271 ? -14.493 -11.599 24.506 1.00 92.56 271 ALA A O 1
ATOM 2108 N N . GLN A 1 272 ? -16.128 -10.068 24.266 1.00 94.38 272 GLN A N 1
ATOM 2109 C CA . GLN A 1 272 ? -16.718 -10.689 23.089 1.00 94.38 272 GLN A CA 1
ATOM 2110 C C . GLN A 1 272 ? -15.752 -10.692 21.898 1.00 94.38 272 GLN A C 1
ATOM 2112 O O . GLN A 1 272 ? -15.596 -11.725 21.251 1.00 94.38 272 GLN A O 1
ATOM 2117 N N . LEU A 1 273 ? -15.034 -9.592 21.640 1.00 90.88 273 LEU A N 1
ATOM 2118 C CA . LEU A 1 273 ? -13.999 -9.580 20.602 1.00 90.88 273 LEU A CA 1
ATOM 2119 C C . LEU A 1 273 ? -12.891 -10.596 20.876 1.00 90.88 273 LEU A C 1
ATOM 2121 O O . LEU A 1 273 ? -12.557 -11.364 19.979 1.00 90.88 273 LEU A O 1
ATOM 2125 N N . ARG A 1 274 ? -12.346 -10.648 22.100 1.00 89.81 274 ARG A N 1
ATOM 2126 C CA . ARG A 1 274 ? -11.322 -11.645 22.458 1.00 89.81 274 ARG A CA 1
ATOM 2127 C C . ARG A 1 274 ? -11.810 -13.064 22.199 1.00 89.81 274 ARG A C 1
ATOM 2129 O O . ARG A 1 274 ? -11.115 -13.809 21.523 1.00 89.81 274 ARG A O 1
ATOM 2136 N N . LYS A 1 275 ? -13.034 -13.395 22.617 1.00 90.06 275 LYS A N 1
ATOM 2137 C CA . LYS A 1 275 ? -13.652 -14.705 22.371 1.00 90.06 275 LYS A CA 1
ATOM 2138 C C . LYS A 1 275 ? -13.715 -15.064 20.880 1.00 90.06 275 LYS A C 1
ATOM 2140 O O . LYS A 1 275 ? -13.525 -16.219 20.524 1.00 90.06 275 LYS A O 1
ATOM 2145 N N . LEU A 1 276 ? -13.953 -14.091 19.997 1.00 87.62 276 LEU A N 1
ATOM 2146 C CA . LEU A 1 276 ? -13.973 -14.318 18.545 1.00 87.62 276 LEU A CA 1
ATOM 2147 C C . LEU A 1 276 ? -12.579 -14.544 17.930 1.00 87.62 276 LEU A C 1
ATOM 2149 O O . LEU A 1 276 ? -12.497 -14.984 16.777 1.00 87.62 276 LEU A O 1
ATOM 2153 N N . TYR A 1 277 ? -11.513 -14.213 18.660 1.00 82.06 277 TYR A N 1
ATOM 2154 C CA . TYR A 1 277 ? -10.114 -14.372 18.255 1.00 82.06 277 TYR A CA 1
ATOM 2155 C C . TYR A 1 277 ? -9.342 -15.382 19.107 1.00 82.06 277 TYR A C 1
ATOM 2157 O O . TYR A 1 277 ? -8.188 -15.667 18.807 1.00 82.06 277 TYR A O 1
ATOM 2165 N N . GLU A 1 278 ? -9.943 -15.966 20.138 1.00 74.31 278 GLU A N 1
ATOM 2166 C CA . GLU A 1 278 ? -9.372 -17.139 20.784 1.00 74.31 278 GLU A CA 1
ATOM 2167 C C . GLU A 1 278 ? -9.362 -18.297 19.775 1.00 74.31 278 GLU A C 1
ATOM 2169 O O . GLU A 1 278 ? -10.353 -18.505 19.063 1.00 74.31 278 GLU A O 1
ATOM 2174 N N . PRO A 1 279 ? -8.261 -19.061 19.666 1.00 62.22 279 PRO A N 1
ATOM 2175 C CA . PRO A 1 279 ? -8.266 -20.286 18.886 1.00 62.22 279 PRO A CA 1
ATOM 2176 C C . PRO A 1 279 ? -9.398 -21.173 19.401 1.00 62.22 279 PRO A C 1
ATOM 2178 O O . PRO A 1 279 ? -9.417 -21.535 20.578 1.00 62.22 279 PRO A O 1
ATOM 2181 N N . SER A 1 280 ? -10.352 -21.527 18.539 1.00 51.16 280 SER A N 1
ATOM 2182 C CA . SER A 1 280 ? -11.356 -22.516 18.904 1.00 51.16 280 SER A CA 1
ATOM 2183 C C . SER A 1 280 ? -10.628 -23.835 19.152 1.00 51.16 280 SER A C 1
ATOM 2185 O O . SER A 1 280 ? -10.250 -24.525 18.202 1.00 51.16 280 SER A O 1
ATOM 2187 N N . PHE A 1 281 ? -10.426 -24.200 20.417 1.00 48.09 281 PHE A N 1
ATOM 2188 C CA . PHE A 1 281 ? -10.122 -25.574 20.791 1.00 48.09 281 PHE A CA 1
ATOM 2189 C C . PHE A 1 281 ? -11.389 -26.395 20.549 1.00 48.09 281 PHE A C 1
ATOM 2191 O O . PHE A 1 281 ? -12.096 -26.774 21.477 1.00 48.09 281 PHE A O 1
ATOM 2198 N N . VAL A 1 282 ? -11.712 -26.650 19.280 1.00 40.50 282 VAL A N 1
ATOM 2199 C CA . VAL A 1 282 ? -12.564 -27.786 18.962 1.00 40.50 282 VAL A CA 1
ATOM 2200 C C . VAL A 1 282 ? -11.709 -28.990 19.315 1.00 40.50 282 VAL A C 1
ATOM 2202 O O . VAL A 1 282 ? -10.745 -29.313 18.618 1.00 40.50 282 VAL A O 1
ATOM 2205 N N . SER A 1 283 ? -12.008 -29.588 20.466 1.00 35.94 283 SER A N 1
ATOM 2206 C CA . SER A 1 283 ? -11.484 -30.891 20.831 1.00 35.94 283 SER A CA 1
ATOM 2207 C C . SER A 1 283 ? -11.709 -31.812 19.641 1.00 35.94 283 SER A C 1
ATOM 2209 O O . SER A 1 283 ? -12.853 -32.016 19.228 1.00 35.94 283 SER A O 1
ATOM 2211 N N . LYS A 1 284 ? -10.626 -32.356 19.085 1.00 37.03 284 LYS A N 1
ATOM 2212 C CA . LYS A 1 284 ? -10.721 -33.596 18.323 1.00 37.03 284 LYS A CA 1
ATOM 2213 C C . LYS A 1 284 ? -11.342 -34.622 19.273 1.00 37.03 284 LYS A C 1
ATOM 2215 O O . LYS A 1 284 ? -10.670 -35.052 20.208 1.00 37.03 284 LYS A O 1
ATOM 2220 N N . ILE A 1 285 ? -12.634 -34.887 19.094 1.00 36.25 285 ILE A N 1
ATOM 2221 C CA . ILE A 1 285 ? -13.274 -36.125 19.540 1.00 36.25 285 ILE A CA 1
ATOM 2222 C C . ILE A 1 285 ? -13.010 -37.143 18.438 1.00 36.25 285 ILE A C 1
ATOM 2224 O O . ILE A 1 285 ? -13.200 -36.763 17.258 1.00 36.25 285 ILE A O 1
#

Radius of gyration: 22.09 Å; chains: 1; bounding box: 57×58×64 Å

pLDDT: mean 92.06, std 10.85, range [35.94, 98.81]

Secondary structure (DSSP, 8-state):
-HHHHHHHHHHHHHHHHHHTTSS-PPP-SSPPPPPPHHHHHHHHHHHHHHHHTT-SEEEEEEEE--SS-BTTB--S--SBEEEEE-TTSTTHHHHHHHHHHHHHHHTTTSPBP-STT-TTSEEEESS-GGGTTTT---SEEEEEEEEETTSHHHHSHHHHHHHHHHHHHHHHHHHHHHTT-HHHH--TTSSTT-S----S-B---SS--HHHHHHHHHHHTTT-SSPTT--TTTS-S-S--SHHHHHHHHHHHHHTT--S-TTSB-HHHHHHHHHHHS-------